Protein AF-A0A0S3UF20-F1 (afdb_monomer)

Secondary structure (DSSP, 8-state):
-EEEEEETTEEEEEEEEETTEEEEEEEE---EEEE--SSS-EEETT--EE-BTTBSSHHHHHHHHHHHHHHHHHHS--TT-----GGGEEEEEEESS-EE--GGGS-HHHHTTEEEEEHHHHHHHHHH---TT----HHHHHHHHHHHTPPP---S--------------------HHHHHHHHHHHHHTTSS--EEEEEEETTS-HHHHHHHHHHHHHHTT-EEEEEESSHHHHTTSSS-EEEHHHHHB-SS-EEETTEEEEPBPPP-S-SSEEEEETTGGG---S--EETTEEETTS-HHHHHHHHHTTTTSS-EEEEEEEE-S----------

Structure (mmCIF, N/CA/C/O backbone):
data_AF-A0A0S3UF20-F1
#
_entry.id   AF-A0A0S3UF20-F1
#
loop_
_atom_site.group_PDB
_atom_site.id
_atom_site.type_symbol
_atom_site.label_atom_id
_atom_site.label_alt_id
_atom_site.label_comp_id
_atom_site.label_asym_id
_atom_site.label_entity_id
_atom_site.label_seq_id
_atom_site.pdbx_PDB_ins_code
_atom_site.Cartn_x
_atom_site.Cartn_y
_atom_site.Cartn_z
_atom_site.occupancy
_atom_site.B_iso_or_equiv
_atom_site.auth_seq_id
_atom_site.auth_comp_id
_atom_site.auth_asym_id
_atom_site.auth_atom_id
_atom_site.pdbx_PDB_model_num
ATOM 1 N N . MET A 1 1 ? 17.730 3.707 -2.309 1.00 73.94 1 MET A N 1
ATOM 2 C CA . MET A 1 1 ? 16.632 2.914 -2.901 1.00 73.94 1 MET A CA 1
ATOM 3 C C . MET A 1 1 ? 15.341 3.376 -2.260 1.00 73.94 1 MET A C 1
ATOM 5 O O . MET A 1 1 ? 15.326 3.608 -1.060 1.00 73.94 1 MET A O 1
ATOM 9 N N . LEU A 1 2 ? 14.312 3.559 -3.070 1.00 78.88 2 LEU A N 1
ATOM 10 C CA . LEU A 1 2 ? 12.950 3.891 -2.691 1.00 78.88 2 LEU A CA 1
ATOM 11 C C . LEU A 1 2 ? 12.136 2.606 -2.734 1.00 78.88 2 LEU A C 1
ATOM 13 O O . LEU A 1 2 ? 12.258 1.855 -3.698 1.00 78.88 2 LEU A O 1
ATOM 17 N N . GLY A 1 3 ? 11.338 2.346 -1.710 1.00 73.69 3 GLY A N 1
ATOM 18 C CA . GLY A 1 3 ? 10.450 1.189 -1.659 1.00 73.69 3 GLY A CA 1
ATOM 19 C C . GLY A 1 3 ? 9.020 1.639 -1.414 1.00 73.69 3 GLY A C 1
ATOM 20 O O . GLY A 1 3 ? 8.817 2.632 -0.720 1.00 73.69 3 GLY A O 1
ATOM 21 N N . ASN A 1 4 ? 8.065 0.900 -1.973 1.00 72.38 4 ASN A N 1
ATOM 22 C CA . ASN A 1 4 ? 6.627 1.000 -1.730 1.00 72.38 4 ASN A CA 1
ATOM 23 C C . ASN A 1 4 ? 6.123 2.445 -1.688 1.00 72.38 4 ASN A C 1
ATOM 25 O O . ASN A 1 4 ? 5.722 2.942 -0.636 1.00 72.38 4 ASN A O 1
ATOM 29 N N . PHE A 1 5 ? 6.158 3.120 -2.835 1.00 74.56 5 PHE A N 1
ATOM 30 C CA . PHE A 1 5 ? 5.750 4.517 -2.932 1.00 74.56 5 PHE A CA 1
ATOM 31 C C . PHE A 1 5 ? 4.687 4.730 -4.003 1.00 74.56 5 PHE A C 1
ATOM 33 O O . PHE A 1 5 ? 4.558 3.957 -4.954 1.00 74.56 5 PHE A O 1
ATOM 40 N N . TYR A 1 6 ? 3.920 5.805 -3.840 1.00 74.19 6 TYR A N 1
ATOM 41 C CA . TYR A 1 6 ? 2.854 6.165 -4.761 1.00 74.19 6 TYR A CA 1
ATOM 42 C C . TYR A 1 6 ? 3.306 7.274 -5.710 1.00 74.19 6 TYR A C 1
ATOM 44 O O . TYR A 1 6 ? 3.841 8.295 -5.284 1.00 74.19 6 TYR A O 1
ATOM 52 N N . CYS A 1 7 ? 3.079 7.095 -7.009 1.00 72.00 7 CYS A N 1
ATOM 53 C CA . CYS A 1 7 ? 3.451 8.070 -8.028 1.00 72.00 7 CYS A CA 1
ATOM 54 C C . CYS A 1 7 ? 2.358 8.182 -9.099 1.00 72.00 7 CYS A C 1
ATOM 56 O O . CYS A 1 7 ? 2.026 7.196 -9.752 1.00 72.00 7 CYS A O 1
ATOM 58 N N . GLN A 1 8 ? 1.789 9.385 -9.275 1.00 73.81 8 GLN A N 1
ATOM 59 C CA . GLN A 1 8 ? 0.740 9.702 -10.269 1.00 73.81 8 GLN A CA 1
ATOM 60 C C . GLN A 1 8 ? -0.372 8.637 -10.368 1.00 73.81 8 GLN A C 1
ATOM 62 O O . GLN A 1 8 ? -0.710 8.172 -11.456 1.00 73.81 8 GLN A O 1
ATOM 67 N N . GLY A 1 9 ? -0.939 8.212 -9.237 1.00 68.81 9 GLY A N 1
ATOM 68 C CA . GLY A 1 9 ? -2.042 7.250 -9.262 1.00 68.81 9 GLY A CA 1
ATOM 69 C C . GLY A 1 9 ? -1.622 5.772 -9.198 1.00 68.81 9 GLY A C 1
ATOM 70 O O . GLY A 1 9 ? -2.480 4.898 -9.317 1.00 68.81 9 GLY A O 1
ATOM 71 N N . ARG A 1 10 ? -0.320 5.468 -9.069 1.00 76.06 10 ARG A N 1
ATOM 72 C CA . ARG A 1 10 ? 0.218 4.098 -9.128 1.00 76.06 10 ARG A CA 1
ATOM 73 C C . ARG A 1 10 ? 1.093 3.755 -7.932 1.00 76.06 10 ARG A C 1
ATOM 75 O O . ARG A 1 10 ? 1.958 4.541 -7.560 1.00 76.06 10 ARG A O 1
ATOM 82 N N . GLU A 1 11 ? 0.897 2.557 -7.390 1.00 78.62 11 GLU A N 1
ATOM 83 C CA . GLU A 1 11 ? 1.807 1.938 -6.422 1.00 78.62 11 GLU A CA 1
ATOM 84 C C . GLU A 1 11 ? 3.017 1.359 -7.173 1.00 78.62 11 GLU A C 1
ATOM 86 O O . GLU A 1 11 ? 2.868 0.633 -8.163 1.00 78.62 11 GLU A O 1
ATOM 91 N N . ILE A 1 12 ? 4.216 1.740 -6.736 1.00 82.06 12 ILE A N 1
ATOM 92 C CA . ILE A 1 12 ? 5.494 1.273 -7.270 1.00 82.06 12 ILE A CA 1
ATOM 93 C C . ILE A 1 12 ? 6.229 0.519 -6.160 1.00 82.06 12 ILE A C 1
ATOM 95 O O . ILE A 1 12 ? 6.533 1.102 -5.117 1.00 82.06 12 ILE A O 1
ATOM 99 N N . ASP A 1 13 ? 6.549 -0.754 -6.412 1.00 77.75 13 ASP A N 1
ATOM 100 C CA . ASP A 1 13 ? 7.210 -1.637 -5.443 1.00 77.75 13 ASP A CA 1
ATOM 101 C C . ASP A 1 13 ? 8.568 -1.087 -5.003 1.00 77.75 13 ASP A C 1
ATOM 103 O O . ASP A 1 13 ? 8.873 -1.022 -3.812 1.00 77.75 13 ASP A O 1
ATOM 107 N N . ALA A 1 14 ? 9.400 -0.672 -5.958 1.00 84.75 14 ALA A N 1
ATOM 108 C CA . ALA A 1 14 ? 10.638 0.021 -5.655 1.00 84.75 14 ALA A CA 1
ATOM 109 C C . ALA A 1 14 ? 11.147 0.870 -6.821 1.00 84.75 14 ALA A C 1
ATOM 111 O O . ALA A 1 14 ? 10.790 0.686 -7.982 1.00 84.75 14 ALA A O 1
ATOM 112 N N . ALA A 1 15 ? 12.026 1.812 -6.499 1.00 87.56 15 ALA A N 1
ATOM 113 C CA . ALA A 1 15 ? 12.840 2.515 -7.470 1.00 87.56 15 ALA A CA 1
ATOM 114 C C . ALA A 1 15 ? 14.240 2.774 -6.914 1.00 87.56 15 ALA A C 1
ATOM 116 O O . ALA A 1 15 ? 14.430 3.104 -5.747 1.00 87.56 15 ALA A O 1
ATOM 117 N N . ILE A 1 16 ? 15.252 2.658 -7.755 1.00 85.75 16 ILE A N 1
ATOM 118 C CA . ILE A 1 16 ? 16.627 3.006 -7.428 1.00 85.75 16 ILE A CA 1
ATOM 119 C C . ILE A 1 16 ? 16.951 4.309 -8.140 1.00 85.75 16 ILE A C 1
ATOM 121 O O . ILE A 1 16 ? 16.890 4.385 -9.363 1.00 85.75 16 ILE A O 1
ATOM 125 N N . ILE A 1 17 ? 17.287 5.330 -7.357 1.00 84.94 17 ILE A N 1
ATOM 126 C CA . ILE A 1 17 ? 17.807 6.597 -7.860 1.00 84.94 17 ILE A CA 1
ATOM 127 C C . ILE A 1 17 ? 19.323 6.542 -7.714 1.00 84.94 17 ILE A C 1
ATOM 129 O O . ILE A 1 17 ? 19.843 6.415 -6.605 1.00 84.94 17 ILE A O 1
ATOM 133 N N . GLN A 1 18 ? 20.012 6.606 -8.843 1.00 80.19 18 GLN A N 1
ATOM 134 C CA . GLN A 1 18 ? 21.450 6.800 -8.943 1.00 80.19 18 GLN A CA 1
ATOM 135 C C . GLN A 1 18 ? 21.709 8.151 -9.609 1.00 80.19 18 GLN A C 1
ATOM 137 O O . GLN A 1 18 ? 20.830 8.723 -10.255 1.00 80.19 18 GLN A O 1
ATOM 142 N N . LYS A 1 19 ? 22.947 8.644 -9.516 1.00 81.00 19 LYS A N 1
ATOM 143 C CA . LYS A 1 19 ? 23.348 9.884 -10.201 1.00 81.00 19 LYS A CA 1
ATOM 144 C C . LYS A 1 19 ? 23.069 9.822 -11.706 1.00 81.00 19 LYS A C 1
ATOM 146 O O . LYS A 1 19 ? 22.667 10.819 -12.293 1.00 81.00 19 LYS A O 1
ATOM 151 N N . ASN A 1 20 ? 23.193 8.635 -12.301 1.00 79.56 20 ASN A N 1
ATOM 152 C CA . ASN A 1 20 ? 23.144 8.460 -13.749 1.00 79.56 20 ASN A CA 1
ATOM 153 C C . ASN A 1 20 ? 21.956 7.608 -14.224 1.00 79.56 20 ASN A C 1
ATOM 155 O O . ASN A 1 20 ? 21.906 7.258 -15.398 1.00 79.56 20 ASN A O 1
ATOM 159 N N . SER A 1 21 ? 21.025 7.212 -13.355 1.00 82.12 21 SER A N 1
ATOM 160 C CA . SER A 1 21 ? 19.848 6.436 -13.769 1.00 82.12 21 SER A CA 1
ATOM 161 C C . SER A 1 21 ? 18.743 6.478 -12.713 1.00 82.12 21 SER A C 1
ATOM 163 O O . SER A 1 21 ? 18.997 6.632 -11.516 1.00 82.12 21 SER A O 1
ATOM 165 N N . ILE A 1 22 ? 17.494 6.321 -13.154 1.00 88.25 22 ILE A N 1
ATOM 166 C CA . ILE A 1 22 ? 16.358 6.046 -12.270 1.00 88.25 22 ILE A CA 1
ATOM 167 C C . ILE A 1 22 ? 15.728 4.728 -12.712 1.00 88.25 22 ILE A C 1
ATOM 169 O O . ILE A 1 22 ? 15.114 4.656 -13.773 1.00 88.25 22 ILE A O 1
ATOM 173 N N . THR A 1 23 ? 15.866 3.681 -11.908 1.00 87.12 23 THR A N 1
ATOM 174 C CA . THR A 1 23 ? 15.413 2.328 -12.255 1.00 87.12 23 THR A CA 1
ATOM 175 C C . THR A 1 23 ? 14.195 1.951 -11.433 1.00 87.12 23 THR A C 1
ATOM 177 O O . THR A 1 23 ? 14.273 1.919 -10.213 1.00 87.12 23 THR A O 1
ATOM 180 N N . ILE A 1 24 ? 13.078 1.650 -12.083 1.00 91.69 24 ILE A N 1
ATOM 181 C CA . ILE A 1 24 ? 11.854 1.168 -11.438 1.00 91.69 24 ILE A CA 1
ATOM 182 C C . ILE A 1 24 ? 11.923 -0.343 -11.328 1.00 91.69 24 ILE A C 1
ATOM 184 O O . ILE A 1 24 ? 12.302 -1.011 -12.286 1.00 91.69 24 ILE A O 1
ATOM 188 N N . ILE A 1 25 ? 11.537 -0.862 -10.172 1.00 89.44 25 ILE A N 1
ATOM 189 C CA . ILE A 1 25 ? 11.625 -2.269 -9.825 1.00 89.44 25 ILE A CA 1
ATOM 190 C C . ILE A 1 25 ? 10.229 -2.809 -9.530 1.00 89.44 25 ILE A C 1
ATOM 192 O O . ILE A 1 25 ? 9.432 -2.149 -8.866 1.00 89.44 25 ILE A O 1
ATOM 196 N N . ASP A 1 26 ? 9.971 -4.014 -10.022 1.00 91.81 26 ASP A N 1
ATOM 197 C CA . ASP A 1 26 ? 8.787 -4.822 -9.737 1.00 91.81 26 ASP A CA 1
ATOM 198 C C . ASP A 1 26 ? 9.262 -6.202 -9.265 1.00 91.81 26 ASP A C 1
ATOM 200 O O . ASP A 1 26 ? 10.074 -6.848 -9.941 1.00 91.81 26 ASP A O 1
ATOM 204 N N . PHE A 1 27 ? 8.814 -6.631 -8.083 1.00 86.75 27 PHE A N 1
ATOM 205 C CA . PHE A 1 27 ? 9.269 -7.884 -7.474 1.00 86.75 27 PHE A CA 1
ATOM 206 C C . PHE A 1 27 ? 8.289 -9.019 -7.766 1.00 86.75 27 PHE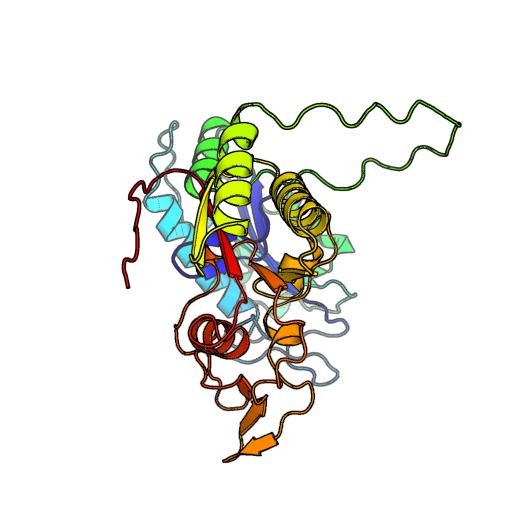 A C 1
ATOM 208 O O . PHE A 1 27 ? 7.072 -8.886 -7.628 1.00 86.75 27 PHE A O 1
ATOM 215 N N . LYS A 1 28 ? 8.822 -10.184 -8.139 1.00 88.12 28 LYS A N 1
ATOM 216 C CA . LYS A 1 28 ? 8.046 -11.387 -8.451 1.00 88.12 28 LYS A CA 1
ATOM 217 C C . LYS A 1 28 ? 8.588 -12.587 -7.694 1.00 88.12 28 LYS A C 1
ATOM 219 O O . LYS A 1 28 ? 9.790 -12.794 -7.608 1.00 88.12 28 LYS A O 1
ATOM 224 N N . ASN A 1 29 ? 7.696 -13.418 -7.167 1.00 88.25 29 ASN A N 1
ATOM 225 C CA . ASN A 1 29 ? 8.072 -14.635 -6.451 1.00 88.25 29 ASN A CA 1
ATOM 226 C C . ASN A 1 29 ? 7.752 -15.886 -7.283 1.00 88.25 29 ASN A C 1
ATOM 228 O O . ASN A 1 29 ? 6.912 -16.694 -6.899 1.00 88.25 29 ASN A O 1
ATOM 232 N N . TYR A 1 30 ? 8.400 -16.004 -8.442 1.00 86.94 30 TYR A N 1
ATOM 233 C CA . TYR A 1 30 ? 8.306 -17.165 -9.332 1.00 86.94 30 TYR A CA 1
ATOM 234 C C . TYR A 1 30 ? 9.709 -17.634 -9.712 1.00 86.94 30 TYR A C 1
ATOM 236 O O . TYR A 1 30 ? 10.639 -16.828 -9.713 1.00 86.94 30 TYR A O 1
ATOM 244 N N . GLY A 1 31 ? 9.836 -18.917 -10.037 1.00 86.81 31 GLY A N 1
ATOM 245 C CA . GLY A 1 31 ? 11.061 -19.544 -10.528 1.00 86.81 31 GLY A CA 1
ATOM 246 C C . GLY A 1 31 ? 10.794 -20.400 -11.764 1.00 86.81 31 GLY A C 1
ATOM 247 O O . GLY A 1 31 ? 9.643 -20.554 -12.182 1.00 86.81 31 GLY A O 1
ATOM 248 N N . GLY A 1 32 ? 11.855 -20.968 -12.332 1.00 88.38 32 GLY A N 1
ATOM 249 C CA . GLY A 1 32 ? 11.781 -21.812 -13.529 1.00 88.38 32 GLY A CA 1
ATOM 250 C C . GLY A 1 32 ? 11.906 -21.025 -14.833 1.00 88.38 32 GLY A C 1
ATOM 251 O O . GLY A 1 32 ? 12.422 -19.904 -14.854 1.00 88.38 32 GLY A O 1
ATOM 252 N N . GLN A 1 33 ? 11.484 -21.621 -15.951 1.00 90.19 33 GLN A N 1
ATOM 253 C CA . GLN A 1 33 ? 11.603 -20.965 -17.253 1.00 90.19 33 GLN A CA 1
ATOM 254 C C . GLN A 1 33 ? 10.497 -19.927 -17.453 1.00 90.19 33 GLN A C 1
ATOM 256 O O . GLN A 1 33 ? 9.312 -20.252 -17.386 1.00 90.19 33 GLN A O 1
ATOM 261 N N . ILE A 1 34 ? 10.883 -18.686 -17.749 1.00 90.50 34 ILE A N 1
ATOM 262 C CA . ILE A 1 34 ? 9.946 -17.568 -17.903 1.00 90.50 34 ILE A CA 1
ATOM 263 C C . ILE A 1 34 ? 9.749 -17.231 -19.383 1.00 90.50 34 ILE A C 1
ATOM 265 O O . ILE A 1 34 ? 10.714 -16.991 -20.115 1.00 90.50 34 ILE A O 1
ATOM 269 N N . ARG A 1 35 ? 8.483 -17.175 -19.814 1.00 87.62 35 ARG A N 1
ATOM 270 C CA . ARG A 1 35 ? 8.089 -16.790 -21.176 1.00 87.62 35 ARG A CA 1
ATOM 271 C C . ARG A 1 35 ? 7.613 -15.344 -21.224 1.00 87.62 35 ARG A C 1
ATOM 273 O O . ARG A 1 35 ? 6.600 -15.000 -20.610 1.00 87.62 35 ARG A O 1
ATOM 280 N N . PHE A 1 36 ? 8.334 -14.517 -21.976 1.00 88.62 36 PHE A N 1
ATOM 281 C CA . PHE A 1 36 ? 8.014 -13.104 -22.166 1.00 88.62 36 PHE A CA 1
ATOM 282 C C . PHE A 1 36 ? 6.954 -12.908 -23.256 1.00 88.62 36 PHE A C 1
ATOM 284 O O . PHE A 1 36 ? 7.067 -13.439 -24.358 1.00 88.62 36 PHE A O 1
ATOM 291 N N . PHE A 1 37 ? 5.970 -12.055 -22.971 1.00 84.81 37 PHE A N 1
ATOM 292 C CA . PHE A 1 37 ? 5.021 -11.533 -23.954 1.00 84.81 37 PHE A CA 1
ATOM 293 C C . PHE A 1 37 ? 4.809 -10.034 -23.729 1.00 84.81 37 PHE A C 1
ATOM 295 O O . PHE A 1 37 ? 4.528 -9.612 -22.611 1.00 84.81 37 PHE A O 1
ATOM 302 N N . GLU A 1 38 ? 4.902 -9.209 -24.777 1.00 81.50 38 GLU A N 1
ATOM 303 C CA . GLU A 1 38 ? 4.749 -7.752 -24.620 1.00 81.50 38 GLU A CA 1
ATOM 304 C C . GLU A 1 38 ? 3.314 -7.374 -24.210 1.00 81.50 38 GLU A C 1
ATOM 306 O O . GLU A 1 38 ? 3.102 -6.694 -23.207 1.00 81.50 38 GLU A O 1
ATOM 311 N N . ASN A 1 39 ? 2.323 -7.867 -24.960 1.00 82.31 39 ASN A N 1
ATOM 312 C CA . ASN A 1 39 ? 0.903 -7.517 -24.804 1.00 82.31 39 ASN A CA 1
ATOM 313 C C . ASN A 1 39 ? 0.036 -8.692 -24.314 1.00 82.31 39 ASN A C 1
ATOM 315 O O . ASN A 1 39 ? -1.187 -8.640 -24.410 1.00 82.31 39 ASN A O 1
ATOM 319 N N . GLY A 1 40 ? 0.665 -9.761 -23.822 1.00 82.75 40 GLY A N 1
ATOM 320 C CA . GLY A 1 40 ? -0.006 -10.973 -23.353 1.00 82.75 40 GLY A CA 1
ATOM 321 C C . GLY A 1 40 ? 0.465 -11.400 -21.962 1.00 82.75 40 GLY A C 1
ATOM 322 O O . GLY A 1 40 ? 1.468 -10.877 -21.472 1.00 82.75 40 GLY A O 1
ATOM 323 N N . PRO A 1 41 ? -0.246 -12.330 -21.311 1.00 84.69 41 PRO A N 1
ATOM 324 C CA . PRO A 1 41 ? 0.161 -12.870 -20.019 1.00 84.69 41 PRO A CA 1
ATOM 325 C C . PRO A 1 41 ? 1.526 -13.556 -20.114 1.00 84.69 41 PRO A C 1
ATOM 327 O O . PRO A 1 41 ? 1.847 -14.200 -21.112 1.00 84.69 41 PRO A O 1
ATOM 330 N N . TRP A 1 42 ? 2.334 -13.401 -19.070 1.00 90.50 42 TRP A N 1
ATOM 331 C CA . TRP A 1 42 ? 3.577 -14.153 -18.917 1.00 90.50 42 TRP A CA 1
ATOM 332 C C . TRP A 1 42 ? 3.292 -15.471 -18.218 1.00 90.50 42 TRP A C 1
ATOM 334 O O . TRP A 1 42 ? 2.401 -15.542 -17.372 1.00 90.50 42 TRP A O 1
ATOM 344 N N . TYR A 1 43 ? 4.084 -16.492 -18.526 1.00 87.38 43 TYR A N 1
ATOM 345 C CA . TYR A 1 43 ? 3.923 -17.811 -17.926 1.00 87.38 43 TYR A CA 1
ATOM 346 C C . TYR A 1 43 ? 5.255 -18.395 -17.485 1.00 87.38 43 TYR A C 1
ATOM 348 O O . TYR A 1 43 ? 6.283 -18.177 -18.135 1.00 87.38 43 TYR A O 1
ATOM 356 N N . THR A 1 44 ? 5.205 -19.186 -16.417 1.00 87.38 44 THR A N 1
ATOM 357 C CA . THR A 1 44 ? 6.230 -20.192 -16.141 1.00 87.38 44 THR A CA 1
ATOM 358 C C . THR A 1 44 ? 6.033 -21.409 -17.050 1.00 87.38 44 THR A C 1
ATOM 360 O O . THR A 1 44 ? 4.944 -21.651 -17.580 1.00 87.38 44 THR A O 1
ATOM 363 N N . ASP A 1 45 ? 7.072 -22.219 -17.213 1.00 81.94 45 ASP A N 1
ATOM 364 C CA . ASP A 1 45 ? 6.993 -23.568 -17.791 1.00 81.94 45 ASP A CA 1
ATOM 365 C C . ASP A 1 45 ? 5.954 -24.475 -17.114 1.00 81.94 45 ASP A C 1
ATOM 367 O O . ASP A 1 45 ? 5.338 -25.307 -17.778 1.00 81.94 45 ASP A O 1
ATOM 371 N N . GLN A 1 46 ? 5.708 -24.275 -15.820 1.00 77.69 46 GLN A N 1
ATOM 372 C CA . GLN A 1 46 ? 4.678 -24.973 -15.044 1.00 77.69 46 GLN A CA 1
ATOM 373 C C . GLN A 1 46 ? 3.246 -24.474 -15.320 1.00 77.69 46 GLN A C 1
ATOM 375 O O . GLN A 1 46 ? 2.293 -24.982 -14.732 1.00 77.69 46 GLN A O 1
ATOM 380 N N . GLY A 1 47 ? 3.074 -23.483 -16.200 1.00 79.50 47 GLY A N 1
ATOM 381 C CA . GLY A 1 47 ? 1.772 -22.923 -16.566 1.00 79.50 47 GLY A CA 1
ATOM 382 C C . GLY A 1 47 ? 1.221 -21.894 -15.575 1.00 79.50 47 GLY A C 1
ATOM 383 O O . GLY A 1 47 ? 0.072 -21.477 -15.717 1.00 79.50 47 GLY A O 1
ATOM 384 N N . ALA A 1 48 ? 2.013 -21.459 -14.588 1.00 84.62 48 ALA A N 1
ATOM 385 C CA . ALA A 1 48 ? 1.607 -20.399 -13.672 1.00 84.62 48 ALA A CA 1
ATOM 386 C C . ALA A 1 48 ? 1.681 -19.036 -14.373 1.00 84.62 48 ALA A C 1
ATOM 388 O O . ALA A 1 48 ? 2.701 -18.691 -14.970 1.00 84.62 48 ALA A O 1
ATOM 389 N N . GLU A 1 49 ? 0.602 -18.258 -14.297 1.00 89.12 49 GLU A N 1
ATOM 390 C CA . GLU A 1 49 ? 0.541 -16.910 -14.866 1.00 89.12 49 GLU A CA 1
ATOM 391 C C . GLU A 1 49 ? 1.280 -15.905 -13.973 1.00 89.12 49 GLU A C 1
ATOM 393 O O . GLU A 1 49 ? 0.996 -15.780 -12.780 1.00 89.12 49 GLU A O 1
ATOM 398 N N . ILE A 1 50 ? 2.199 -15.142 -14.563 1.00 88.81 50 ILE A N 1
ATOM 399 C CA . ILE A 1 50 ? 2.967 -14.104 -13.874 1.00 88.81 50 ILE A CA 1
ATOM 400 C C . ILE A 1 50 ? 2.317 -12.754 -14.165 1.00 88.81 50 ILE A C 1
ATOM 402 O O . ILE A 1 50 ? 2.451 -12.201 -15.258 1.00 88.81 50 ILE A O 1
ATOM 406 N N . ARG A 1 51 ? 1.622 -12.207 -13.166 1.00 87.62 51 ARG A N 1
ATOM 407 C CA . ARG A 1 51 ? 0.881 -10.944 -13.289 1.00 87.62 51 ARG A CA 1
ATOM 408 C C . ARG A 1 51 ? 1.693 -9.731 -12.838 1.00 87.62 51 ARG A C 1
ATOM 410 O O . ARG A 1 51 ? 2.521 -9.804 -11.926 1.00 87.62 51 ARG A O 1
ATOM 417 N N . GLY A 1 52 ? 1.391 -8.589 -13.448 1.00 80.88 52 GLY A N 1
ATOM 418 C CA . GLY A 1 52 ? 1.930 -7.279 -13.091 1.00 80.88 52 GLY A CA 1
ATOM 419 C C . GLY A 1 52 ? 1.017 -6.525 -12.122 1.00 80.88 52 GLY A C 1
ATOM 420 O O . GLY A 1 52 ? 0.539 -5.439 -12.444 1.00 80.88 52 GLY A O 1
ATOM 421 N N . GLY A 1 53 ? 0.707 -7.105 -10.960 1.00 79.81 53 GLY A N 1
ATOM 422 C CA . GLY A 1 53 ? -0.253 -6.503 -10.031 1.00 79.81 53 GLY A CA 1
ATOM 423 C C . GLY A 1 53 ? -1.649 -6.435 -10.660 1.00 79.81 53 GLY A C 1
ATOM 424 O O . GLY A 1 53 ? -2.260 -7.473 -10.916 1.00 79.81 53 GLY A O 1
ATOM 425 N N . SER A 1 54 ? -2.144 -5.222 -10.930 1.00 79.25 54 SER A N 1
ATOM 426 C CA . SER A 1 54 ? -3.401 -5.001 -11.666 1.00 79.25 54 SER A CA 1
ATOM 427 C C . SER A 1 54 ? -3.256 -5.114 -13.190 1.00 79.25 54 SER A C 1
ATOM 429 O O . SER A 1 54 ? -4.258 -5.205 -13.899 1.00 79.25 54 SER A O 1
ATOM 431 N N . ASP A 1 55 ? -2.026 -5.136 -13.703 1.00 87.00 55 ASP A N 1
ATOM 432 C CA . ASP A 1 55 ? -1.712 -5.255 -15.122 1.00 87.00 55 ASP A CA 1
ATOM 433 C C . ASP A 1 55 ? -1.502 -6.726 -15.545 1.00 87.00 55 ASP A C 1
ATOM 435 O O . ASP A 1 55 ? -1.166 -7.602 -14.743 1.00 87.00 55 ASP A O 1
ATOM 439 N N . ILE A 1 56 ? -1.709 -7.010 -16.838 1.00 84.19 56 ILE A N 1
ATOM 440 C CA . ILE A 1 56 ? -1.697 -8.382 -17.385 1.00 84.19 56 ILE A CA 1
ATOM 441 C C . ILE A 1 56 ? -0.342 -9.084 -17.227 1.00 84.19 56 ILE A C 1
ATOM 443 O O . ILE A 1 56 ? -0.286 -10.302 -17.121 1.00 84.19 56 ILE A O 1
ATOM 447 N N . ASN A 1 57 ? 0.751 -8.321 -17.215 1.00 90.31 57 ASN A N 1
ATOM 448 C CA . ASN A 1 57 ? 2.102 -8.840 -17.087 1.00 90.31 57 ASN A CA 1
ATOM 449 C C . ASN A 1 57 ? 3.038 -7.790 -16.444 1.00 90.31 57 ASN A C 1
ATOM 451 O O . ASN A 1 57 ? 2.699 -6.597 -16.424 1.00 90.31 57 ASN A O 1
ATOM 455 N N . PRO A 1 58 ? 4.216 -8.210 -15.945 1.00 92.25 58 PRO A N 1
ATOM 456 C CA . PRO A 1 58 ? 5.192 -7.323 -15.306 1.00 92.25 58 PRO A CA 1
ATOM 457 C C . PRO A 1 58 ? 5.691 -6.195 -16.222 1.00 92.25 58 PRO A C 1
ATOM 459 O O . PRO A 1 58 ? 5.888 -5.063 -15.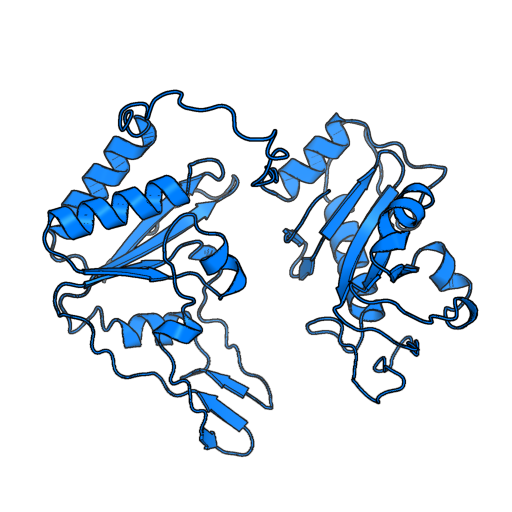783 1.00 92.25 58 PRO A O 1
ATOM 462 N N . PHE A 1 59 ? 5.847 -6.460 -17.523 1.00 92.25 59 PHE A N 1
ATOM 463 C CA . PHE A 1 59 ? 6.303 -5.450 -18.481 1.00 92.25 59 PHE A CA 1
ATOM 464 C C . PHE A 1 59 ? 5.323 -4.279 -18.621 1.00 92.25 59 PHE A C 1
ATOM 466 O O . PHE A 1 59 ? 5.742 -3.120 -18.603 1.00 92.25 59 PHE A O 1
ATOM 473 N N . ILE A 1 60 ? 4.020 -4.548 -18.730 1.00 89.31 60 ILE A N 1
ATOM 474 C CA . ILE A 1 60 ? 2.992 -3.508 -18.835 1.00 89.31 60 ILE A CA 1
ATOM 475 C C . ILE A 1 60 ? 2.941 -2.686 -17.546 1.00 89.31 60 ILE A C 1
ATOM 477 O O . ILE A 1 60 ? 2.850 -1.456 -17.629 1.00 89.31 60 ILE A O 1
ATOM 481 N N . GLN A 1 61 ? 3.064 -3.333 -16.382 1.00 90.31 61 GLN A N 1
ATOM 482 C CA . GLN A 1 61 ? 3.137 -2.646 -15.090 1.00 90.31 61 GLN A CA 1
ATOM 483 C C . GLN A 1 61 ? 4.335 -1.689 -15.051 1.00 90.31 61 GLN A C 1
ATOM 485 O O . GLN A 1 61 ? 4.160 -0.483 -14.864 1.00 90.31 61 GLN A O 1
ATOM 490 N N . ILE A 1 62 ? 5.540 -2.191 -15.336 1.00 93.94 62 ILE A N 1
ATOM 491 C CA . ILE A 1 62 ? 6.773 -1.396 -15.376 1.00 93.94 62 ILE A CA 1
ATOM 492 C C . ILE A 1 62 ? 6.681 -0.256 -16.396 1.00 93.94 62 ILE A C 1
ATOM 494 O O . ILE A 1 62 ? 7.033 0.879 -16.081 1.00 93.94 62 ILE A O 1
ATOM 498 N N . ARG A 1 63 ? 6.155 -0.500 -17.601 1.00 90.81 63 ARG A N 1
ATOM 499 C CA . ARG A 1 63 ? 5.986 0.531 -18.640 1.00 90.81 63 ARG A CA 1
ATOM 500 C C . ARG A 1 63 ? 5.073 1.665 -18.174 1.00 90.81 63 ARG A C 1
ATOM 502 O O . ARG A 1 63 ? 5.361 2.837 -18.425 1.00 90.81 63 ARG A O 1
ATOM 509 N N . LYS A 1 64 ? 3.969 1.332 -17.503 1.00 90.19 64 LYS A N 1
ATOM 510 C CA . LYS A 1 64 ? 3.021 2.319 -16.976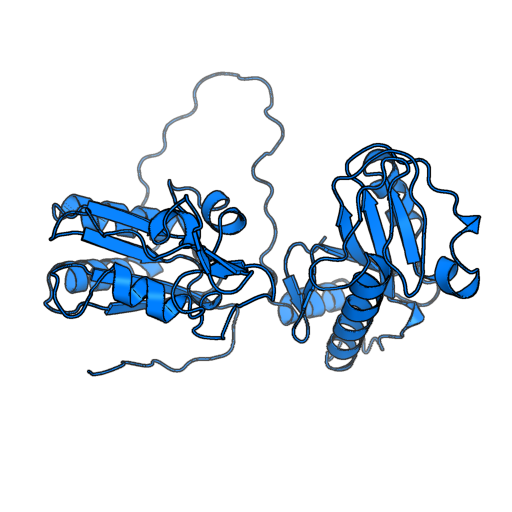 1.00 90.19 64 LYS A CA 1
ATOM 511 C 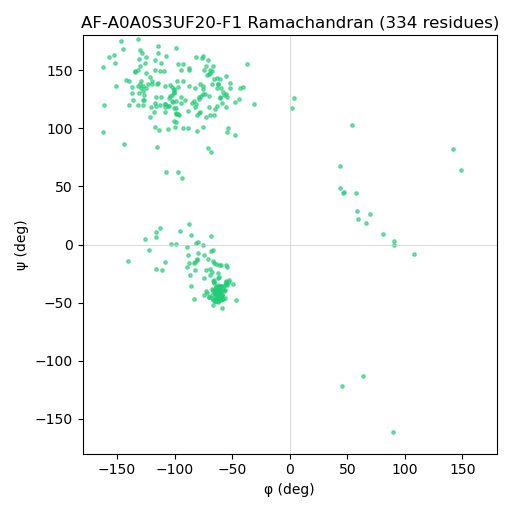C . LYS A 1 64 ? 3.591 3.066 -15.767 1.00 90.19 64 LYS A C 1
ATOM 513 O O . LYS A 1 64 ? 3.456 4.287 -15.717 1.00 90.19 64 LYS A O 1
ATOM 518 N N . ASN A 1 65 ? 4.274 2.369 -14.860 1.00 89.50 65 ASN A N 1
ATOM 519 C CA . ASN A 1 65 ? 4.964 2.965 -13.713 1.00 89.50 65 ASN A CA 1
ATOM 520 C C . ASN A 1 65 ? 6.080 3.917 -14.170 1.00 89.50 65 ASN A C 1
ATOM 522 O O . ASN A 1 65 ? 6.203 5.025 -13.657 1.00 89.50 65 ASN A O 1
ATOM 526 N N . ARG A 1 66 ? 6.826 3.541 -15.214 1.00 89.88 66 ARG A N 1
ATOM 527 C CA . ARG A 1 66 ? 7.835 4.390 -15.865 1.00 89.88 66 ARG A CA 1
ATOM 528 C C . ARG A 1 66 ? 7.254 5.672 -16.428 1.00 89.88 66 ARG A C 1
ATOM 530 O O . ARG A 1 66 ? 7.822 6.739 -16.215 1.00 89.88 66 ARG A O 1
ATOM 537 N N . ARG A 1 67 ? 6.105 5.587 -17.099 1.00 88.06 67 ARG A N 1
ATOM 538 C CA . ARG A 1 67 ? 5.393 6.773 -17.587 1.00 88.06 67 ARG A CA 1
ATOM 539 C C . ARG A 1 67 ? 4.949 7.687 -16.446 1.00 88.06 67 ARG A C 1
ATOM 541 O O . ARG A 1 67 ? 5.243 8.875 -16.498 1.00 88.06 67 ARG A O 1
ATOM 548 N N . ALA A 1 68 ? 4.325 7.126 -15.413 1.00 85.94 68 ALA A N 1
ATOM 549 C CA . ALA A 1 68 ? 3.902 7.872 -14.228 1.00 85.94 68 ALA A CA 1
ATOM 550 C C . ALA A 1 68 ? 5.076 8.606 -13.559 1.00 85.94 68 ALA A C 1
ATOM 552 O O . ALA A 1 68 ? 4.987 9.801 -13.279 1.00 85.94 68 ALA A O 1
ATOM 553 N N . LEU A 1 69 ? 6.206 7.917 -13.375 1.00 87.38 69 LEU A N 1
ATOM 554 C CA . LEU A 1 69 ? 7.401 8.520 -12.796 1.00 87.38 69 LEU A CA 1
ATOM 555 C C . LEU A 1 69 ? 7.974 9.619 -13.691 1.00 87.38 69 LEU A C 1
ATOM 557 O O . LEU A 1 69 ? 8.341 10.677 -13.196 1.00 87.38 69 LEU A O 1
ATOM 561 N N . HIS A 1 70 ? 8.023 9.413 -15.005 1.00 87.69 70 HIS A N 1
ATOM 562 C CA . HIS A 1 70 ? 8.502 10.439 -15.925 1.00 87.69 70 HIS A CA 1
ATOM 563 C C . HIS A 1 70 ? 7.634 11.705 -15.891 1.00 87.69 70 HIS A C 1
ATOM 565 O O . HIS A 1 70 ? 8.171 12.804 -15.776 1.00 87.69 70 HIS A O 1
ATOM 571 N N . GLU A 1 71 ? 6.307 11.563 -15.919 1.00 86.81 71 GLU A N 1
ATOM 572 C CA . GLU A 1 71 ? 5.365 12.686 -15.807 1.00 86.81 71 GLU A CA 1
ATOM 573 C C . GLU A 1 71 ? 5.502 13.422 -14.469 1.00 86.81 71 GLU A C 1
ATOM 575 O O . GLU A 1 71 ? 5.385 14.645 -14.408 1.00 86.81 71 GLU A O 1
ATOM 580 N N . PHE A 1 72 ? 5.772 12.689 -13.388 1.00 86.38 72 PHE A N 1
ATOM 581 C CA . PHE A 1 72 ? 6.079 13.278 -12.091 1.00 86.38 72 PHE A CA 1
ATOM 582 C C . PHE A 1 72 ? 7.392 14.069 -12.117 1.00 86.38 72 PHE A C 1
ATOM 584 O O . PHE A 1 72 ? 7.416 15.226 -11.701 1.00 86.38 72 PHE A O 1
ATOM 591 N N . LEU A 1 73 ? 8.465 13.480 -12.650 1.00 87.44 73 LEU A N 1
ATOM 592 C CA . LEU A 1 73 ? 9.768 14.136 -12.745 1.00 87.44 73 LEU A CA 1
ATOM 593 C C . LEU A 1 73 ? 9.685 15.404 -13.605 1.00 87.44 73 LEU A C 1
ATOM 595 O O . LEU A 1 73 ? 10.275 16.414 -13.247 1.00 87.44 73 LEU A O 1
ATOM 599 N N . GLN A 1 74 ? 8.915 15.403 -14.694 1.00 87.00 74 GLN A N 1
ATOM 600 C CA . GLN A 1 74 ? 8.720 16.597 -15.528 1.00 87.00 74 GLN A CA 1
ATOM 601 C C . GLN A 1 74 ? 8.069 17.772 -14.781 1.00 87.00 74 GLN A C 1
ATOM 603 O O . GLN A 1 74 ? 8.297 18.927 -15.137 1.00 87.00 74 GLN A O 1
ATOM 608 N N . LYS A 1 75 ? 7.258 17.495 -13.753 1.00 86.25 75 LYS A N 1
ATOM 609 C CA . LYS A 1 75 ? 6.610 18.524 -12.923 1.00 86.25 75 LYS A CA 1
ATOM 610 C C . LYS A 1 75 ? 7.538 19.061 -11.829 1.00 86.25 75 LYS A C 1
ATOM 612 O O . LYS A 1 75 ? 7.242 20.104 -11.244 1.00 86.25 75 LYS A O 1
ATOM 617 N N . LEU A 1 76 ? 8.644 18.371 -11.544 1.00 85.00 76 LEU A N 1
ATOM 618 C CA . LEU A 1 76 ? 9.599 18.770 -10.519 1.00 85.00 76 LEU A CA 1
ATOM 619 C C . LEU A 1 76 ? 10.510 19.898 -10.995 1.00 85.00 76 LEU A C 1
ATOM 621 O O . LEU A 1 76 ? 11.036 19.893 -12.106 1.00 85.00 76 LEU A O 1
ATOM 625 N N . ARG A 1 77 ? 10.744 20.861 -10.101 1.00 84.75 77 ARG A N 1
ATOM 626 C CA . ARG A 1 77 ? 11.759 21.896 -10.295 1.00 84.75 77 ARG A CA 1
ATOM 627 C C . ARG A 1 77 ? 13.066 21.438 -9.664 1.00 84.75 77 ARG A C 1
ATOM 629 O O . ARG A 1 77 ? 13.236 21.540 -8.453 1.00 84.75 77 ARG A O 1
ATOM 636 N N . PHE A 1 78 ? 13.973 20.945 -10.499 1.00 85.69 78 PHE A N 1
ATOM 637 C CA . PHE A 1 78 ? 15.295 20.500 -10.071 1.00 85.69 78 PHE A CA 1
ATOM 638 C C . PHE A 1 78 ? 16.212 21.684 -9.734 1.00 85.69 78 PHE A C 1
ATOM 640 O O . PHE A 1 78 ? 16.352 22.583 -10.571 1.00 85.69 78 PHE A O 1
ATOM 647 N N . PRO A 1 79 ? 16.866 21.691 -8.557 1.00 83.38 79 PRO A N 1
ATOM 648 C CA . PRO A 1 79 ? 17.858 22.703 -8.193 1.00 83.38 79 PRO A CA 1
ATOM 649 C C . PRO A 1 79 ? 19.012 22.842 -9.191 1.00 83.38 79 PRO A C 1
ATOM 651 O O . PRO A 1 79 ? 19.510 23.948 -9.383 1.00 83.38 79 PRO A O 1
ATOM 654 N N . SER A 1 80 ? 19.435 21.753 -9.839 1.00 82.56 80 SER A N 1
ATOM 655 C CA . SER A 1 80 ? 20.477 21.796 -10.877 1.00 82.56 80 SER A CA 1
ATOM 656 C C . SER A 1 80 ? 19.966 22.217 -12.257 1.00 82.56 80 SER A C 1
ATOM 658 O O . SER A 1 80 ? 20.739 22.235 -13.213 1.00 82.56 80 SER A O 1
ATOM 660 N N . HIS A 1 81 ? 18.669 22.524 -12.386 1.00 81.31 81 HIS A N 1
ATOM 661 C CA . HIS A 1 81 ? 17.975 22.687 -13.666 1.00 81.31 81 HIS A CA 1
ATOM 662 C C . HIS A 1 81 ? 18.013 21.437 -14.559 1.00 81.31 81 HIS A C 1
ATOM 664 O O . HIS A 1 81 ? 17.812 21.533 -15.772 1.00 81.31 81 HIS A O 1
ATOM 670 N N . TYR A 1 82 ? 18.238 20.261 -13.964 1.00 80.44 82 TYR A N 1
ATOM 671 C CA . TYR A 1 82 ? 18.125 18.981 -14.647 1.00 80.44 82 TYR A CA 1
ATOM 672 C C . TYR A 1 82 ? 16.770 18.839 -15.355 1.00 80.44 82 TYR A C 1
ATOM 674 O O . TYR A 1 82 ? 15.715 19.134 -14.790 1.00 80.44 82 TYR A O 1
ATOM 682 N N . GLN A 1 83 ? 16.815 18.357 -16.598 1.00 80.81 83 GLN A N 1
ATOM 683 C CA . GLN A 1 83 ? 15.635 18.051 -17.398 1.00 80.81 83 GLN A CA 1
ATOM 684 C C . GLN A 1 83 ? 15.493 16.529 -17.530 1.00 80.81 83 GLN A C 1
ATOM 686 O O . GLN A 1 83 ? 16.342 15.878 -18.145 1.00 80.81 83 GLN A O 1
ATOM 691 N N . PRO A 1 84 ? 14.437 15.930 -16.954 1.00 79.88 84 PRO A N 1
ATOM 692 C CA . PRO A 1 84 ? 14.194 14.501 -17.075 1.00 79.88 84 PRO A CA 1
ATOM 693 C C . PRO A 1 84 ? 13.898 14.105 -18.520 1.00 79.88 84 PRO A C 1
ATOM 695 O O . PRO A 1 84 ? 12.869 14.485 -19.079 1.00 79.88 84 PRO A O 1
ATOM 698 N N . HIS A 1 85 ? 14.758 13.275 -19.105 1.00 80.00 85 HIS A N 1
ATOM 699 C CA . HIS A 1 85 ? 14.496 12.638 -20.391 1.00 80.00 85 HIS A CA 1
ATOM 700 C C . HIS A 1 85 ? 13.953 11.219 -20.206 1.00 80.00 85 HIS A C 1
ATOM 702 O O . HIS A 1 85 ? 14.177 10.555 -19.193 1.00 80.00 85 HIS A O 1
ATOM 708 N N . TRP A 1 86 ? 13.215 10.733 -21.203 1.00 77.25 86 TRP A N 1
ATOM 709 C CA . TRP A 1 86 ? 12.606 9.402 -21.161 1.00 77.25 86 TRP A CA 1
ATOM 710 C C . TRP A 1 86 ? 13.653 8.283 -21.016 1.00 77.25 86 TRP A C 1
ATOM 712 O O . TRP A 1 86 ? 13.481 7.353 -20.226 1.00 77.25 86 TRP A O 1
ATOM 722 N N . ASN A 1 87 ? 14.779 8.411 -21.717 1.00 78.44 87 ASN A N 1
ATOM 723 C CA . ASN A 1 87 ? 15.915 7.479 -21.714 1.00 78.44 87 ASN A CA 1
ATOM 724 C C . ASN A 1 87 ? 16.705 7.434 -20.392 1.00 78.44 87 ASN A C 1
ATOM 726 O O . ASN A 1 87 ? 17.604 6.614 -20.261 1.00 78.44 87 ASN A O 1
ATOM 730 N N . HIS A 1 88 ? 16.389 8.290 -19.422 1.00 82.19 88 HIS A N 1
ATOM 731 C CA . HIS A 1 88 ? 17.031 8.298 -18.104 1.00 82.19 88 HIS A CA 1
ATOM 732 C C . HIS A 1 88 ? 16.340 7.367 -17.098 1.00 82.19 88 HIS A C 1
ATOM 734 O O . HIS A 1 88 ? 16.838 7.147 -15.992 1.00 82.19 88 HIS A O 1
ATOM 740 N N . THR A 1 89 ? 15.176 6.834 -17.477 1.00 85.44 89 THR A N 1
ATOM 741 C CA . THR A 1 89 ? 14.385 5.924 -16.649 1.00 85.44 89 THR A CA 1
ATOM 742 C C . THR A 1 89 ? 14.443 4.506 -17.200 1.00 85.44 89 THR A C 1
ATOM 744 O O . THR A 1 89 ? 14.288 4.305 -18.406 1.00 85.44 89 THR A O 1
ATOM 747 N N . PHE A 1 90 ? 14.618 3.533 -16.315 1.00 86.25 90 PHE A N 1
ATOM 748 C CA . PHE A 1 90 ? 14.763 2.115 -16.631 1.00 86.25 90 PHE A CA 1
ATOM 749 C C . PHE A 1 90 ? 13.723 1.294 -15.871 1.00 86.25 90 PHE A C 1
ATOM 751 O O . PHE A 1 90 ? 13.130 1.759 -14.897 1.00 86.25 90 PHE A O 1
ATOM 758 N N . GLY A 1 91 ? 13.485 0.078 -16.337 1.00 91.44 91 GLY A N 1
ATOM 759 C CA . GLY A 1 91 ? 12.584 -0.890 -15.740 1.00 91.44 91 GLY A CA 1
ATOM 760 C C . GLY A 1 91 ? 13.314 -2.195 -15.464 1.00 91.44 91 GLY A C 1
ATOM 761 O O . GLY A 1 91 ? 14.041 -2.688 -16.324 1.00 91.44 91 GLY A O 1
ATOM 762 N N . LEU A 1 92 ? 13.107 -2.753 -14.281 1.00 91.94 92 LEU A N 1
ATOM 763 C CA . LEU A 1 92 ? 13.734 -3.982 -13.828 1.00 91.94 92 LEU A CA 1
ATOM 764 C C . LEU A 1 92 ? 12.688 -4.867 -13.150 1.00 91.94 92 LEU A C 1
ATOM 766 O O . LEU A 1 92 ? 12.033 -4.450 -12.200 1.00 91.94 92 LEU A O 1
ATOM 770 N N . VAL A 1 93 ? 12.537 -6.098 -13.623 1.00 93.50 93 VAL A N 1
ATOM 771 C CA . VAL A 1 93 ? 11.733 -7.116 -12.937 1.00 93.50 93 VAL A CA 1
ATOM 772 C C . VAL A 1 93 ? 12.683 -8.043 -12.198 1.00 93.50 93 VAL A C 1
ATOM 774 O O . VAL A 1 93 ? 13.565 -8.632 -12.825 1.00 93.50 93 VAL A O 1
ATOM 777 N N . ILE A 1 94 ? 12.508 -8.160 -10.881 1.00 91.19 94 ILE A N 1
ATOM 778 C CA . ILE A 1 94 ? 13.344 -9.007 -10.026 1.00 91.19 94 ILE A CA 1
ATOM 779 C C . ILE A 1 94 ? 12.543 -10.226 -9.582 1.00 91.19 94 ILE A C 1
ATOM 781 O O . ILE A 1 94 ? 11.524 -10.094 -8.904 1.00 91.19 94 ILE A O 1
ATOM 785 N N . PHE A 1 95 ? 13.031 -11.415 -9.919 1.00 89.12 95 PHE A N 1
ATOM 786 C CA . PHE A 1 95 ? 12.472 -12.683 -9.466 1.00 89.12 95 PHE A CA 1
ATOM 787 C C . PHE A 1 95 ? 13.196 -13.187 -8.210 1.00 89.12 95 PHE A C 1
ATOM 789 O O . PHE A 1 95 ? 14.416 -13.284 -8.185 1.00 89.12 95 PHE A O 1
ATOM 796 N N . HIS A 1 96 ? 12.454 -13.505 -7.148 1.00 84.69 96 HIS A N 1
ATOM 797 C CA . HIS A 1 96 ? 13.017 -13.996 -5.881 1.00 84.69 96 HIS A CA 1
ATOM 798 C C . HIS A 1 96 ? 13.546 -15.432 -5.957 1.00 84.69 96 HIS A C 1
ATOM 800 O O . HIS A 1 96 ? 14.339 -15.827 -5.109 1.00 84.69 96 HIS A O 1
ATOM 806 N N . GLN A 1 97 ? 13.078 -16.224 -6.921 1.00 87.44 97 GLN A N 1
ATOM 807 C CA . GLN A 1 97 ? 13.549 -17.589 -7.145 1.00 87.44 97 GLN A CA 1
ATOM 808 C C . GLN A 1 97 ? 14.399 -17.622 -8.412 1.00 87.44 97 GLN A C 1
ATOM 810 O O . GLN A 1 97 ? 14.298 -16.719 -9.245 1.00 87.44 97 GLN A O 1
ATOM 815 N N . SER A 1 98 ? 15.202 -18.674 -8.572 1.00 86.50 98 SER A N 1
ATOM 816 C CA . SER A 1 98 ? 16.043 -18.814 -9.755 1.00 86.50 98 SER A CA 1
ATOM 817 C C . SER A 1 98 ? 15.217 -18.944 -11.032 1.00 86.50 98 SER A C 1
ATOM 819 O O . SER A 1 98 ? 14.252 -19.720 -11.081 1.00 86.50 98 SER A O 1
ATOM 821 N N . ILE A 1 99 ? 15.608 -18.207 -12.071 1.00 89.94 99 ILE A N 1
ATOM 822 C CA . ILE A 1 99 ? 14.897 -18.191 -13.355 1.00 89.94 99 ILE A CA 1
ATOM 823 C C . ILE A 1 99 ? 15.792 -18.612 -14.515 1.00 89.94 99 ILE A C 1
ATOM 825 O O . ILE A 1 99 ? 16.959 -18.246 -14.600 1.00 89.94 99 ILE A O 1
ATOM 829 N N . ALA A 1 100 ? 15.200 -19.319 -15.475 1.00 87.25 100 ALA A N 1
ATOM 830 C CA . ALA A 1 100 ? 15.766 -19.469 -16.807 1.00 87.25 100 ALA A CA 1
ATOM 831 C C . ALA A 1 100 ? 15.055 -18.485 -17.743 1.00 87.25 100 ALA A C 1
ATOM 833 O O . ALA A 1 100 ? 13.921 -18.719 -18.172 1.00 87.25 100 ALA A O 1
ATOM 834 N N . PHE A 1 101 ? 15.706 -17.360 -18.035 1.00 86.06 101 PHE A N 1
ATOM 835 C CA . PHE A 1 101 ? 15.163 -16.323 -18.906 1.00 86.06 101 PHE A CA 1
ATOM 836 C C . PHE A 1 101 ? 16.080 -16.096 -20.105 1.00 86.06 101 PHE A C 1
ATOM 838 O O . PHE A 1 101 ? 17.232 -15.703 -19.947 1.00 86.06 101 PHE A O 1
ATOM 845 N N . ASP A 1 102 ? 15.560 -16.341 -21.307 1.00 82.44 102 ASP A N 1
ATOM 846 C CA . ASP A 1 102 ? 16.249 -15.982 -22.545 1.00 82.44 102 ASP A CA 1
ATOM 847 C C . ASP A 1 102 ? 16.038 -14.488 -22.839 1.00 82.44 102 ASP A C 1
ATOM 849 O O . ASP A 1 102 ? 14.917 -14.067 -23.142 1.00 82.44 102 ASP A O 1
ATOM 853 N N . GLU A 1 103 ? 17.110 -13.694 -22.745 1.00 78.75 103 GLU A N 1
ATOM 854 C CA . GLU A 1 103 ? 17.088 -12.252 -23.018 1.00 78.75 103 GLU A CA 1
ATOM 855 C C . GLU A 1 103 ? 16.715 -11.931 -24.474 1.00 78.75 103 GLU A C 1
ATOM 857 O O . GLU A 1 103 ? 16.151 -10.866 -24.732 1.00 78.75 103 GLU A O 1
ATOM 862 N N . CYS A 1 104 ? 16.934 -12.854 -25.421 1.00 80.62 104 CYS A N 1
ATOM 863 C CA . CYS A 1 104 ? 16.536 -12.679 -26.820 1.00 80.62 104 CYS A CA 1
ATOM 864 C C . CYS A 1 104 ? 15.013 -12.644 -27.013 1.00 80.62 104 CYS A C 1
ATOM 866 O O . CYS A 1 104 ? 14.541 -12.205 -28.064 1.00 80.62 104 CYS A O 1
ATOM 868 N N . GLN A 1 105 ? 14.233 -13.054 -26.006 1.00 85.44 105 GLN A N 1
ATOM 869 C CA . GLN A 1 105 ? 12.780 -12.891 -26.022 1.00 85.44 105 GLN A CA 1
ATOM 870 C C . GLN A 1 105 ? 12.352 -11.419 -25.933 1.00 85.44 105 GLN A C 1
ATOM 872 O O . GLN A 1 105 ? 11.242 -11.086 -26.349 1.00 85.44 105 GLN A O 1
ATOM 877 N N . ILE A 1 106 ? 13.197 -10.537 -25.383 1.00 84.06 106 ILE A N 1
ATOM 878 C CA . ILE A 1 106 ? 12.908 -9.105 -25.293 1.00 84.06 106 ILE A CA 1
ATOM 879 C C . ILE A 1 106 ? 13.320 -8.442 -26.618 1.00 84.06 106 ILE A C 1
ATOM 881 O O . ILE A 1 106 ? 14.495 -8.476 -26.986 1.00 84.06 106 ILE A O 1
ATOM 885 N N . PRO A 1 107 ? 12.393 -7.773 -27.329 1.00 79.31 107 PRO A N 1
ATOM 886 C CA . PRO A 1 107 ? 12.724 -6.992 -28.514 1.00 79.31 107 PRO A CA 1
ATOM 887 C C . PRO A 1 107 ? 13.862 -5.991 -28.261 1.00 79.31 107 PRO A C 1
ATOM 889 O O . PRO A 1 107 ? 13.880 -5.306 -27.237 1.00 79.31 107 PRO A O 1
ATOM 892 N N . HIS A 1 108 ? 14.785 -5.843 -29.216 1.00 76.94 108 HIS A N 1
ATOM 893 C CA . HIS A 1 108 ? 15.989 -5.008 -29.064 1.00 76.94 108 HIS A CA 1
ATOM 894 C C . HIS A 1 108 ? 15.681 -3.552 -28.663 1.00 76.94 108 HIS A C 1
ATOM 896 O O . HIS A 1 108 ? 16.422 -2.927 -27.909 1.00 76.94 108 HIS A O 1
ATOM 902 N N . ASN A 1 109 ? 14.572 -2.984 -29.139 1.00 78.44 109 ASN A N 1
ATOM 903 C CA . ASN A 1 109 ? 14.130 -1.642 -28.750 1.00 78.44 109 ASN A CA 1
ATOM 904 C C . ASN A 1 109 ? 13.732 -1.552 -27.264 1.00 78.44 109 ASN A C 1
ATOM 906 O O . ASN A 1 109 ? 13.885 -0.494 -26.656 1.00 78.44 109 ASN A O 1
ATOM 910 N N . LEU A 1 110 ? 13.236 -2.642 -26.674 1.00 82.25 110 LEU A N 1
ATOM 911 C CA . LEU A 1 110 ? 12.844 -2.720 -25.267 1.00 82.25 110 LEU A CA 1
ATOM 912 C C . LEU A 1 110 ? 14.027 -3.061 -24.354 1.00 82.25 110 LEU A C 1
ATOM 914 O O . LEU A 1 110 ? 14.132 -2.486 -23.275 1.00 82.25 110 LEU A O 1
ATOM 918 N N . ALA A 1 111 ? 14.957 -3.901 -24.816 1.00 79.62 111 ALA A N 1
ATOM 919 C CA . ALA A 1 111 ? 16.145 -4.314 -24.060 1.00 79.62 111 ALA A CA 1
ATOM 920 C C . ALA A 1 111 ? 17.071 -3.145 -23.659 1.00 79.62 111 ALA A C 1
ATOM 922 O O . ALA A 1 111 ? 17.880 -3.273 -22.747 1.00 79.62 111 ALA A O 1
ATOM 923 N N . THR A 1 112 ? 16.927 -1.981 -24.306 1.00 80.75 112 THR A N 1
ATOM 924 C CA . THR A 1 112 ? 17.659 -0.748 -23.958 1.00 80.75 112 THR A CA 1
ATOM 925 C C . THR A 1 112 ? 17.250 -0.131 -22.623 1.00 80.75 112 THR A C 1
ATOM 927 O O . THR A 1 112 ? 17.993 0.682 -22.078 1.00 80.75 112 THR A O 1
ATOM 930 N N . TRP A 1 113 ? 16.061 -0.458 -22.115 1.00 86.44 113 TRP A N 1
ATOM 931 C CA . TRP A 1 113 ? 15.527 0.150 -20.897 1.00 86.44 113 TRP A CA 1
ATOM 932 C C . TRP A 1 113 ? 14.802 -0.830 -19.975 1.00 86.44 113 TRP A C 1
ATOM 934 O O . TRP A 1 113 ? 14.506 -0.459 -18.843 1.00 86.44 113 TRP A O 1
ATOM 944 N N . PHE A 1 114 ? 14.461 -2.029 -20.450 1.00 90.00 114 PHE A N 1
ATOM 945 C CA . PHE A 1 114 ? 13.721 -3.041 -19.708 1.00 90.00 114 PHE A CA 1
ATOM 946 C C . PHE A 1 114 ? 14.580 -4.284 -19.495 1.00 90.00 114 PHE A C 1
ATOM 948 O O . PHE A 1 114 ? 15.090 -4.869 -20.451 1.00 90.00 114 PHE A O 1
ATOM 955 N N . HIS A 1 115 ? 14.696 -4.700 -18.239 1.00 90.06 115 HIS A N 1
ATOM 956 C CA . HIS A 1 115 ? 15.545 -5.803 -17.817 1.00 90.06 115 HIS A CA 1
ATOM 957 C C . HIS A 1 115 ? 14.773 -6.765 -16.913 1.00 90.06 115 HIS A C 1
ATOM 959 O O . HIS A 1 115 ? 13.868 -6.368 -16.176 1.00 90.06 115 HIS A O 1
ATOM 965 N N . VAL A 1 116 ? 15.157 -8.036 -16.954 1.00 91.88 116 VAL A N 1
ATOM 966 C CA . VAL A 1 116 ? 14.593 -9.105 -16.128 1.00 91.88 116 VAL A CA 1
ATOM 967 C C . VAL A 1 116 ? 15.752 -9.870 -15.512 1.00 91.88 116 VAL A C 1
ATOM 969 O O . VAL A 1 116 ? 16.695 -10.218 -16.217 1.00 91.88 116 VAL A O 1
ATOM 972 N N . VAL A 1 117 ? 15.709 -10.093 -14.202 1.00 88.12 117 VAL A N 1
ATOM 973 C CA . VAL A 1 117 ? 16.803 -10.738 -13.474 1.00 88.12 117 VAL A CA 1
ATOM 974 C C . VAL A 1 117 ? 16.270 -11.478 -12.249 1.00 88.12 117 VAL A C 1
ATOM 976 O O . VAL A 1 117 ? 15.207 -11.150 -11.728 1.00 88.12 117 VAL A O 1
ATOM 979 N N . GLU A 1 118 ? 17.005 -12.473 -11.773 1.00 87.06 118 GLU A N 1
ATOM 980 C CA . GLU A 1 118 ? 16.800 -13.046 -10.440 1.00 87.06 118 GLU A CA 1
ATOM 981 C C . GLU A 1 118 ? 17.474 -12.204 -9.347 1.00 87.06 118 GLU A C 1
ATOM 983 O O . GLU A 1 118 ? 18.363 -11.392 -9.612 1.00 87.06 118 GLU A O 1
ATOM 988 N N . ILE A 1 119 ? 17.048 -12.391 -8.101 1.00 82.75 119 ILE A N 1
ATOM 989 C CA . ILE A 1 119 ? 17.477 -11.576 -6.962 1.00 82.75 119 ILE A CA 1
ATOM 990 C C . ILE A 1 119 ? 18.990 -11.635 -6.716 1.00 82.75 119 ILE A C 1
ATOM 992 O O . ILE A 1 119 ? 19.587 -10.603 -6.406 1.00 82.75 119 ILE A O 1
ATOM 996 N N . ASP A 1 120 ? 19.620 -12.789 -6.945 1.00 77.75 120 ASP A N 1
ATOM 997 C CA . ASP A 1 120 ? 21.058 -12.992 -6.726 1.00 77.75 120 ASP A CA 1
ATOM 998 C C . ASP A 1 120 ? 21.923 -12.156 -7.684 1.00 77.75 120 ASP A C 1
ATOM 1000 O O . ASP A 1 120 ? 22.983 -11.661 -7.304 1.00 77.75 120 ASP A O 1
ATOM 1004 N N . HIS A 1 121 ? 21.433 -11.913 -8.904 1.00 77.75 121 HIS A N 1
ATOM 1005 C CA . HIS A 1 121 ? 22.110 -11.103 -9.923 1.00 77.75 121 HIS A CA 1
ATOM 1006 C C . HIS A 1 121 ? 21.585 -9.655 -9.988 1.00 77.75 121 HIS A C 1
ATOM 1008 O O . HIS A 1 121 ? 22.057 -8.844 -10.793 1.00 77.75 121 HIS A O 1
ATOM 1014 N N . ALA A 1 122 ? 20.618 -9.287 -9.141 1.00 76.06 122 ALA A N 1
ATOM 1015 C CA . ALA A 1 122 ? 19.969 -7.980 -9.198 1.00 76.06 122 ALA A CA 1
ATOM 1016 C C . ALA A 1 122 ? 20.930 -6.822 -8.898 1.00 76.06 122 ALA A C 1
ATOM 1018 O O . ALA A 1 122 ? 20.900 -5.805 -9.591 1.00 76.06 122 ALA A O 1
ATOM 1019 N N . ALA A 1 123 ? 21.802 -6.971 -7.895 1.00 72.81 123 ALA A N 1
ATOM 1020 C CA . ALA A 1 123 ? 22.756 -5.927 -7.519 1.00 72.81 123 ALA A CA 1
ATOM 1021 C C . ALA A 1 123 ? 23.755 -5.623 -8.650 1.00 72.81 123 ALA A C 1
ATOM 1023 O O . ALA A 1 123 ? 24.009 -4.456 -8.960 1.00 72.81 123 ALA A O 1
ATOM 1024 N N . GLU A 1 124 ? 24.268 -6.668 -9.306 1.00 71.12 124 GLU A N 1
ATOM 1025 C CA . GLU A 1 124 ? 25.151 -6.533 -10.465 1.00 71.12 124 GLU A CA 1
ATOM 1026 C C . GLU A 1 124 ? 24.422 -5.839 -11.619 1.00 71.12 124 GLU A C 1
ATOM 1028 O O . GLU A 1 124 ? 24.903 -4.830 -12.139 1.00 71.12 124 GLU A O 1
ATOM 1033 N N . ARG A 1 125 ? 23.215 -6.305 -11.963 1.00 76.69 125 ARG A N 1
ATOM 1034 C CA . ARG A 1 125 ? 22.422 -5.719 -13.049 1.00 76.69 125 ARG A CA 1
ATOM 1035 C C . ARG A 1 125 ? 22.123 -4.239 -12.812 1.00 76.69 125 ARG A C 1
ATOM 1037 O O . ARG A 1 125 ? 22.278 -3.438 -13.727 1.00 76.69 125 ARG A O 1
ATOM 1044 N N . VAL A 1 126 ? 21.754 -3.851 -11.591 1.00 76.19 126 VAL A N 1
ATOM 1045 C CA . VAL A 1 126 ? 21.512 -2.443 -11.229 1.00 76.19 126 VAL A CA 1
ATOM 1046 C C . VAL A 1 126 ? 22.765 -1.583 -11.413 1.00 76.19 126 VAL A C 1
ATOM 1048 O O . VAL A 1 126 ? 22.654 -0.439 -11.841 1.00 76.19 126 VAL A O 1
ATOM 1051 N N . SER A 1 127 ? 23.958 -2.109 -11.123 1.00 71.81 127 SER A N 1
ATOM 1052 C CA . SER A 1 127 ? 25.212 -1.361 -11.304 1.00 71.81 127 SER A CA 1
ATOM 1053 C C . SER A 1 127 ? 25.574 -1.115 -12.774 1.00 71.81 127 SER A C 1
ATOM 1055 O O . SER A 1 127 ? 26.246 -0.133 -13.086 1.00 71.81 127 SER A O 1
ATOM 1057 N N . GLN A 1 128 ? 25.101 -1.978 -13.677 1.00 72.69 128 GLN A N 1
ATOM 1058 C CA . GLN A 1 128 ? 25.313 -1.860 -15.122 1.00 72.69 128 GLN A CA 1
ATOM 1059 C C . GLN A 1 128 ? 24.323 -0.885 -15.783 1.00 72.69 128 GLN A C 1
ATOM 1061 O O . GLN A 1 128 ? 24.608 -0.346 -16.854 1.00 72.69 128 GLN A O 1
ATOM 1066 N N . ILE A 1 129 ? 23.173 -0.620 -15.150 1.00 74.88 129 ILE A N 1
ATOM 1067 C CA . ILE A 1 129 ? 22.152 0.299 -15.667 1.00 74.88 129 ILE A CA 1
ATOM 1068 C C . ILE A 1 129 ? 22.611 1.751 -15.476 1.00 74.88 129 ILE A C 1
ATOM 1070 O O . ILE A 1 129 ? 22.494 2.338 -14.398 1.00 74.88 129 ILE A O 1
ATOM 1074 N N . THR A 1 130 ? 23.114 2.362 -16.550 1.00 67.69 130 THR A N 1
ATOM 1075 C CA . THR A 1 130 ? 23.574 3.757 -16.551 1.00 67.69 130 THR A CA 1
ATOM 1076 C C . THR A 1 130 ? 23.106 4.498 -17.803 1.00 67.69 130 THR A C 1
ATOM 1078 O O . THR A 1 130 ? 23.197 3.990 -18.919 1.00 67.69 130 THR A O 1
ATOM 1081 N N . ALA A 1 131 ? 22.606 5.726 -17.638 1.00 68.06 131 ALA A N 1
ATOM 1082 C CA . ALA A 1 131 ? 22.353 6.645 -18.742 1.00 68.06 131 ALA A CA 1
ATOM 1083 C C . ALA A 1 131 ? 23.563 7.574 -18.915 1.00 68.06 131 ALA A C 1
ATOM 1085 O O . ALA A 1 131 ? 23.929 8.315 -18.005 1.00 68.06 131 ALA A O 1
ATOM 1086 N N . GLY A 1 132 ? 24.173 7.575 -20.104 1.00 57.81 132 GLY A N 1
ATOM 1087 C CA . GLY A 1 132 ? 25.416 8.315 -20.370 1.00 57.81 132 GLY A CA 1
ATOM 1088 C C . GLY A 1 132 ? 25.320 9.850 -20.329 1.00 57.81 132 GLY A C 1
ATOM 1089 O O . GLY A 1 132 ? 26.342 10.511 -20.470 1.00 57.81 132 GLY A O 1
ATOM 1090 N N . GLN A 1 133 ? 24.124 10.430 -20.160 1.00 64.94 133 GLN A N 1
ATOM 1091 C CA . GLN A 1 133 ? 23.884 11.886 -20.183 1.00 64.94 133 GLN A CA 1
ATOM 1092 C C . GLN A 1 133 ? 23.162 12.420 -18.933 1.00 64.94 133 GLN A C 1
ATOM 1094 O O . GLN A 1 133 ? 22.835 13.604 -18.865 1.00 64.94 133 GLN A O 1
ATOM 1099 N N . MET A 1 134 ? 22.916 11.569 -17.934 1.00 73.44 134 MET A N 1
ATOM 1100 C CA . MET A 1 134 ? 22.244 11.953 -16.696 1.00 73.44 134 MET A CA 1
ATOM 1101 C C . MET A 1 134 ? 23.266 12.167 -15.580 1.00 73.44 134 MET A C 1
ATOM 1103 O O . MET A 1 134 ? 24.132 11.322 -15.375 1.00 73.44 134 MET A O 1
ATOM 1107 N N . ASN A 1 135 ? 23.144 13.277 -14.852 1.00 78.75 135 ASN A N 1
ATOM 1108 C CA . ASN A 1 135 ? 23.923 13.535 -13.644 1.00 78.75 135 ASN A CA 1
ATOM 1109 C C . ASN A 1 135 ? 23.061 14.283 -12.618 1.00 78.75 135 ASN A C 1
ATOM 1111 O O . ASN A 1 135 ? 23.042 15.513 -12.584 1.00 78.75 135 ASN A O 1
ATOM 1115 N N . LEU A 1 136 ? 22.308 13.535 -11.815 1.00 80.94 136 LEU A N 1
ATOM 1116 C CA . LEU A 1 136 ? 21.594 14.074 -10.665 1.00 80.94 136 LEU A CA 1
ATOM 1117 C C . LEU A 1 136 ? 22.593 14.464 -9.581 1.00 80.94 136 LEU A C 1
ATOM 1119 O O . LEU A 1 136 ? 23.416 13.654 -9.145 1.00 80.94 136 LEU A O 1
ATOM 1123 N N . THR A 1 137 ? 22.479 15.700 -9.107 1.00 85.44 137 THR A N 1
ATOM 1124 C CA . THR A 1 137 ? 23.181 16.128 -7.899 1.00 85.44 137 THR A CA 1
ATOM 1125 C C . THR A 1 137 ? 22.496 15.557 -6.661 1.00 85.44 137 THR A C 1
ATOM 1127 O O . THR A 1 137 ? 21.323 15.183 -6.703 1.00 85.44 137 THR A O 1
ATOM 1130 N N . ASP A 1 138 ? 23.197 15.538 -5.529 1.00 83.00 138 ASP A N 1
ATOM 1131 C CA . ASP A 1 138 ? 22.608 15.075 -4.268 1.00 83.00 138 ASP A CA 1
ATOM 1132 C C . ASP A 1 138 ? 21.358 15.903 -3.901 1.00 83.00 138 ASP A C 1
ATOM 1134 O O . ASP A 1 138 ? 20.338 15.343 -3.517 1.00 83.00 138 ASP A O 1
ATOM 1138 N N . ARG A 1 139 ? 21.359 17.211 -4.205 1.00 83.75 139 ARG A N 1
ATOM 1139 C CA . ARG A 1 139 ? 20.189 18.093 -4.025 1.00 83.75 139 ARG A CA 1
ATOM 1140 C C . ARG A 1 139 ? 19.014 17.746 -4.940 1.00 83.75 139 ARG A C 1
ATOM 1142 O O . ARG A 1 139 ? 17.866 17.956 -4.561 1.00 83.75 139 ARG A O 1
ATOM 1149 N N . ASP A 1 140 ? 19.280 17.254 -6.148 1.00 83.81 140 ASP A N 1
ATOM 1150 C CA . ASP A 1 140 ? 18.224 16.800 -7.056 1.00 83.81 140 ASP A CA 1
ATOM 1151 C C . ASP A 1 140 ? 17.617 15.487 -6.572 1.00 83.81 140 ASP A C 1
ATOM 1153 O O . ASP A 1 140 ? 16.402 15.312 -6.632 1.00 83.81 140 ASP A O 1
ATOM 1157 N N . MET A 1 141 ? 18.453 14.576 -6.066 1.00 82.56 141 MET A N 1
ATOM 1158 C CA . MET A 1 141 ? 17.989 13.333 -5.453 1.00 82.56 141 MET A CA 1
ATOM 1159 C C . MET A 1 141 ? 17.127 13.633 -4.223 1.00 82.56 141 MET A C 1
ATOM 1161 O O . MET A 1 141 ? 16.020 13.106 -4.126 1.00 82.56 141 MET A O 1
ATOM 1165 N N . ASP A 1 142 ? 17.562 14.553 -3.361 1.00 83.06 142 ASP A N 1
ATOM 1166 C CA . ASP A 1 142 ? 16.783 15.014 -2.208 1.00 83.06 142 ASP A CA 1
ATOM 1167 C C . ASP A 1 142 ? 15.457 15.656 -2.633 1.00 83.06 142 ASP A C 1
ATOM 1169 O O . ASP A 1 142 ?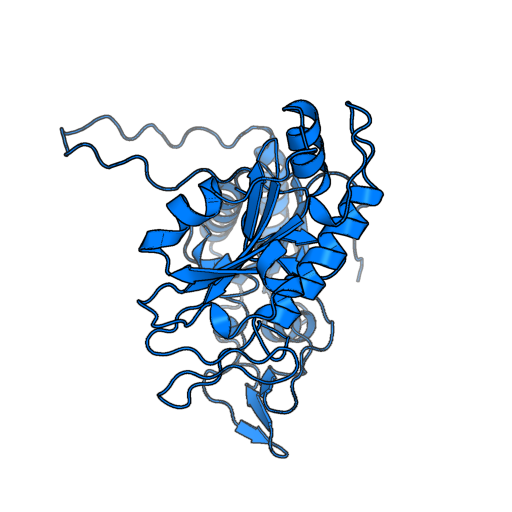 14.426 15.413 -2.004 1.00 83.06 142 ASP A O 1
ATOM 1173 N N . ALA A 1 143 ? 15.441 16.429 -3.725 1.00 83.12 143 ALA A N 1
ATOM 1174 C CA . ALA A 1 143 ? 14.216 17.015 -4.266 1.00 83.12 143 ALA A CA 1
ATOM 1175 C C . ALA A 1 143 ? 13.229 15.944 -4.757 1.00 83.12 143 ALA A C 1
ATOM 1177 O O . ALA A 1 143 ? 12.028 16.068 -4.514 1.00 83.12 143 ALA A O 1
ATOM 1178 N N . ILE A 1 144 ? 13.718 14.874 -5.398 1.00 81.25 144 ILE A N 1
ATOM 1179 C CA . ILE A 1 144 ? 12.881 13.739 -5.816 1.00 81.25 144 ILE A CA 1
ATOM 1180 C C . ILE A 1 144 ? 12.306 13.024 -4.591 1.00 81.25 144 ILE A C 1
ATOM 1182 O O . ILE A 1 144 ? 11.101 12.787 -4.542 1.00 81.25 144 ILE A O 1
ATOM 1186 N N . VAL A 1 145 ? 13.144 12.699 -3.601 1.00 79.19 145 VAL A N 1
ATOM 1187 C CA . VAL A 1 145 ? 12.718 12.007 -2.371 1.00 79.19 145 VAL A CA 1
ATOM 1188 C C . VAL A 1 145 ? 11.686 12.838 -1.612 1.00 79.19 145 VAL A C 1
ATOM 1190 O O . VAL A 1 145 ? 10.635 12.320 -1.235 1.00 79.19 145 VAL A O 1
ATOM 1193 N N . SER A 1 146 ? 11.951 14.136 -1.456 1.00 79.38 146 SER A N 1
ATOM 1194 C CA . SER A 1 146 ? 11.064 15.072 -0.759 1.00 79.38 146 SER A CA 1
ATOM 1195 C C . SER A 1 146 ? 9.720 15.211 -1.467 1.00 79.38 146 SER A C 1
ATOM 1197 O O . SER A 1 146 ? 8.676 15.193 -0.822 1.00 79.38 146 SER A O 1
ATOM 1199 N N . ALA A 1 147 ? 9.722 15.311 -2.797 1.00 75.69 147 ALA A N 1
ATOM 1200 C CA . ALA A 1 147 ? 8.497 15.459 -3.572 1.00 75.69 147 ALA A CA 1
ATOM 1201 C C . ALA A 1 147 ? 7.677 14.169 -3.683 1.00 75.69 147 ALA A C 1
ATOM 1203 O O . ALA A 1 147 ? 6.459 14.236 -3.829 1.00 75.69 147 ALA A O 1
ATOM 1204 N N . LEU A 1 148 ? 8.329 13.004 -3.629 1.00 69.19 148 LEU A N 1
ATOM 1205 C CA . LEU A 1 148 ? 7.645 11.714 -3.529 1.00 69.19 148 LEU A CA 1
ATOM 1206 C C . LEU A 1 148 ? 7.181 11.411 -2.100 1.00 69.19 148 LEU A C 1
ATOM 1208 O O . LEU A 1 148 ? 6.466 10.429 -1.909 1.00 69.19 148 LEU A O 1
ATOM 1212 N N . ALA A 1 149 ? 7.557 12.240 -1.118 1.00 62.72 149 ALA A N 1
ATOM 1213 C CA . ALA A 1 149 ? 7.121 12.099 0.266 1.00 62.72 149 ALA A CA 1
ATOM 1214 C C . ALA A 1 149 ? 7.499 10.739 0.901 1.00 62.72 149 ALA A C 1
ATOM 1216 O O . ALA A 1 149 ? 6.819 10.225 1.788 1.00 62.72 149 ALA A O 1
ATOM 1217 N N . ILE A 1 150 ? 8.601 10.140 0.441 1.00 59.72 150 ILE A N 1
ATOM 1218 C CA . ILE A 1 150 ? 8.998 8.781 0.828 1.00 59.72 150 ILE A CA 1
ATOM 1219 C C . ILE A 1 150 ? 9.744 8.832 2.158 1.00 59.72 150 ILE A C 1
ATOM 1221 O O . ILE A 1 150 ? 10.766 9.509 2.278 1.00 59.72 150 ILE A O 1
ATOM 1225 N N . ALA A 1 151 ? 9.251 8.089 3.150 1.00 50.16 151 ALA A N 1
ATOM 1226 C CA . ALA A 1 151 ? 9.937 7.924 4.425 1.00 50.16 151 ALA A CA 1
ATOM 1227 C C . ALA A 1 151 ? 11.300 7.240 4.222 1.00 50.16 151 ALA A C 1
ATOM 1229 O O . ALA A 1 151 ? 11.425 6.279 3.459 1.00 50.16 151 ALA A O 1
ATOM 1230 N N . LEU A 1 152 ? 12.332 7.724 4.919 1.00 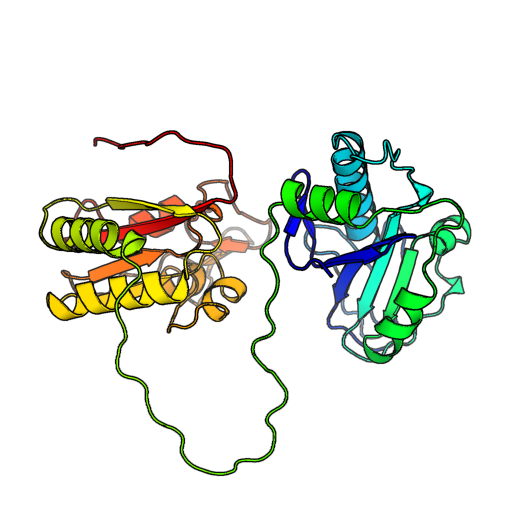45.38 152 LEU A N 1
ATOM 1231 C CA . LEU A 1 152 ? 13.651 7.101 4.885 1.00 45.38 152 LEU A CA 1
ATOM 1232 C C . LEU A 1 152 ? 13.553 5.681 5.460 1.00 45.38 152 LEU A C 1
ATOM 1234 O O . LEU A 1 152 ? 13.204 5.497 6.624 1.00 45.38 152 LEU A O 1
ATOM 1238 N N . TYR A 1 153 ? 13.883 4.677 4.647 1.00 40.44 153 TYR A N 1
ATOM 1239 C CA . TYR A 1 153 ? 13.960 3.295 5.109 1.00 40.44 153 TYR A CA 1
ATOM 1240 C C . TYR A 1 153 ? 15.162 3.126 6.046 1.00 40.44 153 TYR A C 1
ATOM 1242 O O . TYR A 1 153 ? 16.313 3.190 5.609 1.00 40.44 153 TYR A O 1
ATOM 1250 N N . VAL A 1 154 ? 14.888 2.889 7.328 1.00 43.47 154 VAL A N 1
ATOM 1251 C CA . VAL A 1 154 ? 15.881 2.466 8.321 1.00 43.47 154 VAL A CA 1
ATOM 1252 C C . VAL A 1 154 ? 15.744 0.948 8.469 1.00 43.47 154 VAL A C 1
ATOM 1254 O O . VAL A 1 154 ? 14.698 0.487 8.925 1.00 43.47 154 VAL A O 1
ATOM 1257 N N . PRO A 1 155 ? 16.741 0.140 8.061 1.00 36.56 155 PRO A N 1
ATOM 1258 C CA . PRO A 1 155 ? 16.642 -1.309 8.174 1.00 36.56 155 PRO A CA 1
ATOM 1259 C C . PRO A 1 155 ? 16.481 -1.723 9.640 1.00 36.56 155 PRO A C 1
ATOM 1261 O O . PRO A 1 155 ? 17.322 -1.394 10.478 1.00 36.56 155 PRO A O 1
ATOM 1264 N N . ALA A 1 156 ? 15.448 -2.507 9.947 1.00 38.47 156 ALA A N 1
ATOM 1265 C CA . ALA A 1 156 ? 15.358 -3.230 11.209 1.00 38.47 156 ALA A CA 1
ATOM 1266 C C . ALA A 1 156 ? 16.395 -4.367 11.202 1.00 38.47 156 ALA A C 1
ATOM 1268 O O . ALA A 1 156 ? 16.098 -5.501 10.838 1.00 38.47 156 ALA A O 1
ATOM 1269 N N . GLY A 1 157 ? 17.645 -4.045 11.536 1.00 36.88 157 GLY A N 1
ATOM 1270 C CA . GLY A 1 157 ? 18.716 -5.033 11.635 1.00 36.88 157 GLY A CA 1
ATOM 1271 C C . GLY A 1 157 ? 20.058 -4.538 11.119 1.00 36.88 157 GLY A C 1
ATOM 1272 O O . GLY A 1 157 ? 20.489 -4.897 10.027 1.00 36.88 157 GLY A O 1
ATOM 1273 N N . SER A 1 158 ? 20.788 -3.806 11.957 1.00 29.84 158 SER A N 1
ATOM 1274 C CA . SER A 1 158 ? 22.246 -3.936 11.955 1.00 29.84 158 SER A CA 1
ATOM 1275 C C . SER A 1 158 ? 22.598 -5.418 12.174 1.00 29.84 158 SER A C 1
ATOM 1277 O O . SER A 1 158 ? 21.883 -6.093 12.925 1.00 29.84 158 SER A O 1
ATOM 1279 N N . PRO A 1 159 ? 23.673 -5.956 11.569 1.00 33.78 159 PRO A N 1
ATOM 1280 C CA . PRO A 1 159 ? 24.060 -7.338 11.803 1.00 33.78 159 PRO A CA 1
ATOM 1281 C C . PRO A 1 159 ? 24.219 -7.548 13.307 1.00 33.78 159 PRO A C 1
ATOM 1283 O O . PRO A 1 159 ? 24.949 -6.797 13.960 1.00 33.78 159 PRO A O 1
ATOM 1286 N N . ARG A 1 160 ? 23.540 -8.564 13.857 1.00 29.70 160 ARG A N 1
ATOM 1287 C CA . ARG A 1 160 ? 23.835 -9.082 15.194 1.00 29.70 160 ARG A CA 1
ATOM 1288 C C . ARG A 1 160 ? 25.322 -9.435 15.220 1.00 29.70 160 ARG A C 1
ATOM 1290 O O . ARG A 1 160 ? 25.714 -10.518 14.793 1.00 29.70 160 ARG A O 1
ATOM 1297 N N . LYS A 1 161 ? 26.160 -8.531 15.732 1.00 31.22 161 LYS A N 1
ATOM 1298 C CA . LYS A 1 161 ? 27.416 -8.949 16.345 1.00 31.22 161 LYS A CA 1
ATOM 1299 C C . LYS A 1 161 ? 27.024 -9.914 17.454 1.00 31.22 161 LYS A C 1
ATOM 1301 O O . LYS A 1 161 ? 26.106 -9.632 18.225 1.00 31.22 161 LYS A O 1
ATOM 1306 N N . ALA A 1 162 ? 27.665 -11.078 17.430 1.00 29.17 162 ALA A N 1
ATOM 1307 C CA . ALA A 1 162 ? 27.496 -12.138 18.403 1.00 29.17 162 ALA A CA 1
ATOM 1308 C C . ALA A 1 162 ? 27.394 -11.553 19.816 1.00 29.17 162 ALA A C 1
ATOM 1310 O O . ALA A 1 162 ? 28.133 -10.632 20.170 1.00 29.17 162 ALA A O 1
ATOM 1311 N N . ALA A 1 163 ? 26.431 -12.077 20.568 1.00 32.53 163 ALA A N 1
ATOM 1312 C CA . ALA A 1 163 ? 26.136 -11.667 21.923 1.00 32.53 163 ALA A CA 1
ATOM 1313 C C . ALA A 1 163 ? 27.414 -11.583 22.770 1.00 32.53 163 ALA A C 1
ATOM 1315 O O . ALA A 1 163 ? 28.107 -12.581 22.956 1.00 32.53 163 ALA A O 1
ATOM 1316 N N . SER A 1 164 ? 27.646 -10.400 23.329 1.00 24.52 164 SER A N 1
ATOM 1317 C CA . SER A 1 164 ? 28.277 -10.244 24.635 1.00 24.52 164 SER A CA 1
ATOM 1318 C C . SER A 1 164 ? 27.277 -9.511 25.537 1.00 24.52 164 SER A C 1
ATOM 1320 O O . SER A 1 164 ? 26.520 -8.673 25.041 1.00 24.52 164 SER A O 1
ATOM 1322 N N . PRO A 1 165 ? 27.185 -9.895 26.819 1.00 38.94 165 PRO A N 1
ATOM 1323 C CA . PRO A 1 165 ? 25.963 -9.773 27.601 1.00 38.94 165 PRO A CA 1
ATOM 1324 C C . PRO A 1 165 ? 25.819 -8.418 28.297 1.00 38.94 165 PRO A C 1
ATOM 1326 O O . PRO A 1 165 ? 26.806 -7.803 28.683 1.00 38.94 165 PRO A O 1
ATOM 1329 N N . GLN A 1 166 ? 24.548 -8.053 28.501 1.00 44.22 166 GLN A N 1
ATOM 1330 C CA . GLN A 1 166 ? 24.029 -6.989 29.367 1.00 44.22 166 GLN A CA 1
ATOM 1331 C C . GLN A 1 166 ? 24.610 -5.586 29.154 1.00 44.22 166 GLN A C 1
ATOM 1333 O O . GLN A 1 166 ? 25.642 -5.238 29.715 1.00 44.22 166 GLN A O 1
ATOM 1338 N N . GLN A 1 167 ? 23.829 -4.732 28.489 1.00 31.45 167 GLN A N 1
ATOM 1339 C CA . GLN A 1 167 ? 23.727 -3.326 28.875 1.00 31.45 167 GLN A CA 1
ATOM 1340 C C . GLN A 1 167 ? 22.249 -2.932 28.936 1.00 31.45 167 GLN A C 1
ATOM 1342 O O . GLN A 1 167 ? 21.500 -3.136 27.985 1.00 31.45 167 GLN A O 1
ATOM 1347 N N . ASP A 1 168 ? 21.889 -2.507 30.143 1.00 28.03 168 ASP A N 1
ATOM 1348 C CA . ASP A 1 168 ? 20.666 -1.916 30.671 1.00 28.03 168 ASP A CA 1
ATOM 1349 C C . ASP A 1 168 ? 19.446 -1.760 29.758 1.00 28.03 168 ASP A C 1
ATOM 1351 O O . ASP A 1 168 ? 19.455 -1.068 28.743 1.00 28.03 168 ASP A O 1
ATOM 1355 N N . ARG A 1 169 ? 18.327 -2.303 30.259 1.00 36.59 169 ARG A N 1
ATOM 1356 C CA . ARG A 1 169 ? 17.016 -1.677 30.082 1.00 36.59 169 ARG A CA 1
ATOM 1357 C C . ARG A 1 169 ? 17.140 -0.234 30.572 1.00 36.59 169 ARG A C 1
ATOM 1359 O O . ARG A 1 169 ? 17.113 0.004 31.776 1.00 36.59 169 ARG A O 1
ATOM 1366 N N . SER A 1 170 ? 17.299 0.707 29.653 1.00 31.11 170 SER A N 1
ATOM 1367 C CA . SER A 1 170 ? 16.963 2.095 29.928 1.00 31.11 170 SER A CA 1
ATOM 1368 C C . SER A 1 170 ? 15.475 2.162 30.285 1.00 31.11 170 SER A C 1
ATOM 1370 O O . SER A 1 170 ? 14.646 1.502 29.657 1.00 31.11 170 SER A O 1
ATOM 1372 N N . ASP A 1 171 ? 15.189 2.917 31.343 1.00 34.66 171 ASP A N 1
ATOM 1373 C CA . ASP A 1 171 ? 13.874 3.348 31.831 1.00 34.66 171 ASP A CA 1
ATOM 1374 C C . ASP A 1 171 ? 12.887 3.679 30.686 1.00 34.66 171 ASP A C 1
ATOM 1376 O O . ASP A 1 171 ? 13.344 4.063 29.603 1.00 34.66 171 ASP A O 1
ATOM 1380 N N . PRO A 1 172 ? 11.552 3.598 30.893 1.00 40.25 172 PRO A N 1
ATOM 1381 C CA . PRO A 1 172 ? 10.558 4.024 29.912 1.00 40.25 172 PRO A CA 1
ATOM 1382 C C . PRO A 1 172 ? 10.618 5.555 29.786 1.00 40.25 172 PRO A C 1
ATOM 1384 O O . PRO A 1 172 ? 9.873 6.293 30.426 1.00 40.25 172 PRO A O 1
ATOM 1387 N N . GLY A 1 173 ? 11.599 6.029 29.022 1.00 39.44 173 GLY A N 1
ATOM 1388 C CA . GLY A 1 173 ? 11.936 7.435 28.876 1.00 39.44 173 GLY A CA 1
ATOM 1389 C C . GLY A 1 173 ? 10.851 8.171 28.105 1.00 39.44 173 GLY A C 1
ATOM 1390 O O . GLY A 1 173 ? 10.565 7.825 26.963 1.00 39.44 173 GLY A O 1
ATOM 1391 N N . GLU A 1 174 ? 10.257 9.148 28.787 1.00 47.84 174 GLU A N 1
ATOM 1392 C CA . GLU A 1 174 ? 9.345 10.201 28.333 1.00 47.84 174 GLU A CA 1
ATOM 1393 C C . GLU A 1 174 ? 8.953 10.192 26.847 1.00 47.84 174 GLU A C 1
ATOM 1395 O O . GLU A 1 174 ? 9.757 10.447 25.948 1.00 47.84 174 GLU A O 1
ATOM 1400 N N . LEU A 1 175 ? 7.645 10.018 26.612 1.00 55.28 175 LEU A N 1
ATOM 1401 C CA . LEU A 1 175 ? 6.985 10.425 25.374 1.00 55.28 175 LEU A CA 1
ATOM 1402 C C . LEU A 1 175 ? 7.467 11.834 24.985 1.00 55.28 175 LEU A C 1
ATOM 1404 O O . LEU A 1 175 ? 7.321 12.747 25.808 1.00 55.28 175 LEU A O 1
ATOM 1408 N N . PRO A 1 176 ? 7.987 12.032 23.754 1.00 59.84 176 PRO A N 1
ATOM 1409 C CA . PRO A 1 176 ? 8.316 13.356 23.242 1.00 59.84 176 PRO A CA 1
ATOM 1410 C C . PRO A 1 176 ? 7.214 14.362 23.578 1.00 59.84 176 PRO A C 1
ATOM 1412 O O . PRO A 1 176 ? 6.039 14.049 23.391 1.00 59.84 176 PRO A O 1
ATOM 1415 N N . GLU A 1 177 ? 7.569 15.560 24.053 1.00 62.38 177 GLU A N 1
ATOM 1416 C CA . GLU A 1 177 ? 6.597 16.582 24.496 1.00 62.38 177 GLU A CA 1
ATOM 1417 C C . GLU A 1 177 ? 5.482 16.829 23.463 1.00 62.38 177 GLU A C 1
ATOM 1419 O O . GLU A 1 177 ? 4.319 17.019 23.817 1.00 62.38 177 GLU A O 1
ATOM 1424 N N . VAL A 1 178 ? 5.818 16.720 22.173 1.00 59.66 178 VAL A N 1
ATOM 1425 C CA . VAL A 1 178 ? 4.886 16.812 21.035 1.00 59.66 178 VAL A CA 1
ATOM 1426 C C . VAL A 1 178 ? 3.717 15.817 21.126 1.00 59.66 178 VAL A C 1
ATOM 1428 O O . VAL A 1 178 ? 2.611 16.131 20.691 1.00 59.66 178 VAL A O 1
ATOM 1431 N N . PHE A 1 179 ? 3.918 14.634 21.707 1.00 66.69 179 PHE A N 1
ATOM 1432 C CA . PHE A 1 179 ? 2.871 13.624 21.865 1.00 66.69 179 PHE A CA 1
ATOM 1433 C C . PHE A 1 179 ? 2.071 13.763 23.150 1.00 66.69 179 PHE A C 1
ATOM 1435 O O . PHE A 1 179 ? 0.961 13.241 23.210 1.00 66.69 179 PHE A O 1
ATOM 1442 N N . GLN A 1 180 ? 2.572 14.470 24.164 1.00 72.31 180 GLN A N 1
ATOM 1443 C CA . GLN A 1 180 ? 1.891 14.560 25.458 1.00 72.31 180 GLN A CA 1
ATOM 1444 C C . GLN A 1 180 ? 0.508 15.211 25.329 1.00 72.31 180 GLN A C 1
ATOM 1446 O O . GLN A 1 180 ? -0.464 14.718 25.900 1.00 72.31 180 GLN A O 1
ATOM 1451 N N . SER A 1 181 ? 0.388 16.265 24.516 1.00 74.31 181 SER A N 1
ATOM 1452 C CA . SER A 1 181 ? -0.895 16.923 24.238 1.00 74.31 181 SER A CA 1
ATOM 1453 C C . SER A 1 181 ? -1.859 16.023 23.455 1.00 74.31 181 SER A C 1
ATOM 1455 O O . SER A 1 181 ? -3.049 15.983 23.759 1.00 74.31 181 SER A O 1
ATOM 1457 N N . THR A 1 182 ? -1.342 15.252 22.496 1.00 78.06 182 THR A N 1
ATOM 1458 C CA . THR A 1 182 ? -2.129 14.308 21.687 1.00 78.06 182 THR A CA 1
ATOM 1459 C C . THR A 1 182 ? -2.642 13.157 22.552 1.00 78.06 182 THR A C 1
ATOM 1461 O O . THR A 1 182 ? -3.830 12.847 22.532 1.00 78.06 182 THR A O 1
ATOM 1464 N N . ILE A 1 183 ? -1.783 12.577 23.394 1.00 81.69 183 ILE A N 1
ATOM 1465 C CA . ILE A 1 183 ? -2.162 11.529 24.349 1.00 81.69 183 ILE A CA 1
ATOM 1466 C C . ILE A 1 183 ? -3.152 12.058 25.390 1.00 81.69 183 ILE A C 1
ATOM 1468 O O . ILE A 1 183 ? -4.088 11.345 25.748 1.00 81.69 183 ILE A O 1
ATOM 1472 N N . ALA A 1 184 ? -3.017 13.307 25.845 1.00 83.62 184 ALA A N 1
ATOM 1473 C CA . ALA A 1 184 ? -4.009 13.924 26.722 1.00 83.62 184 ALA A CA 1
ATOM 1474 C C . ALA A 1 184 ? -5.385 14.047 26.040 1.00 83.62 184 ALA A C 1
ATOM 1476 O O . ALA A 1 184 ? -6.398 13.719 26.657 1.00 83.62 184 ALA A O 1
ATOM 1477 N N . GLN A 1 185 ? -5.431 14.444 24.763 1.00 84.06 185 GLN A N 1
ATOM 1478 C CA . GLN A 1 185 ? -6.675 14.485 23.982 1.00 84.06 185 GLN A CA 1
ATOM 1479 C C . GLN A 1 185 ? -7.271 13.092 23.773 1.00 84.06 185 GLN A C 1
ATOM 1481 O O . GLN A 1 185 ? -8.476 12.922 23.930 1.00 84.06 185 GLN A O 1
ATOM 1486 N N . ILE A 1 186 ? -6.442 12.084 23.490 1.00 87.38 186 ILE A N 1
ATOM 1487 C CA . ILE A 1 186 ? -6.888 10.691 23.384 1.00 87.38 186 ILE A CA 1
ATOM 1488 C C . ILE A 1 186 ? -7.469 10.225 24.718 1.00 87.38 186 ILE A C 1
ATOM 1490 O O . ILE A 1 186 ? -8.571 9.699 24.745 1.00 87.38 186 ILE A O 1
ATOM 1494 N N . ARG A 1 187 ? -6.797 10.474 25.847 1.00 90.00 187 ARG A N 1
ATOM 1495 C CA . ARG A 1 187 ? -7.325 10.125 27.177 1.00 90.00 187 ARG A CA 1
ATOM 1496 C C . ARG A 1 187 ? -8.645 10.827 27.487 1.00 90.00 187 ARG A C 1
ATOM 1498 O O . ARG A 1 187 ? -9.496 10.223 28.135 1.00 90.00 187 ARG A O 1
ATOM 1505 N N . ALA A 1 188 ? -8.819 12.072 27.045 1.00 88.94 188 ALA A N 1
ATOM 1506 C CA . ALA A 1 188 ? -10.086 12.786 27.170 1.00 88.94 188 ALA A CA 1
ATOM 1507 C C . ALA A 1 188 ? -11.177 12.158 26.286 1.00 88.94 188 ALA A C 1
ATOM 1509 O O . ALA A 1 188 ? -12.283 11.932 26.767 1.00 88.94 188 ALA A O 1
ATOM 1510 N N . PHE A 1 189 ? -10.851 11.805 25.040 1.00 91.38 189 PHE A N 1
ATOM 1511 C CA . PHE A 1 189 ? -11.742 11.096 24.117 1.00 91.38 189 PHE A CA 1
ATOM 1512 C C . PHE A 1 189 ? -12.170 9.726 24.656 1.00 91.38 189 PHE A C 1
ATOM 1514 O O . PHE A 1 189 ? -13.347 9.386 24.628 1.00 91.38 189 PHE A O 1
ATOM 1521 N N . LEU A 1 190 ? -11.244 8.956 25.229 1.00 89.44 190 LEU A N 1
ATOM 1522 C CA . LEU A 1 190 ? -11.557 7.654 25.817 1.00 89.44 190 LEU A CA 1
ATOM 1523 C C . LEU A 1 190 ? -12.501 7.749 27.030 1.00 89.44 190 LEU A C 1
ATOM 1525 O O . LEU A 1 190 ? -13.109 6.752 27.407 1.00 89.44 190 LEU A O 1
ATOM 1529 N N . ASN A 1 191 ? -12.671 8.930 27.627 1.00 89.38 191 ASN A N 1
ATOM 1530 C CA . ASN A 1 191 ? -13.643 9.172 28.696 1.00 89.38 191 ASN A CA 1
ATOM 1531 C C . ASN A 1 191 ? -14.897 9.925 28.223 1.00 89.38 191 ASN A C 1
ATOM 1533 O O . ASN A 1 191 ? -15.763 10.218 29.045 1.00 89.38 191 ASN A O 1
ATOM 1537 N N . SER A 1 192 ? -14.996 10.279 26.939 1.00 89.06 192 SER A N 1
ATOM 1538 C CA . SER A 1 192 ? -16.124 11.040 26.403 1.00 89.06 192 SER A CA 1
ATOM 1539 C C . SER A 1 192 ? -17.162 10.150 25.718 1.00 89.06 192 SER A C 1
ATOM 1541 O O . SER A 1 192 ? -16.936 8.971 25.435 1.00 89.06 192 SER A O 1
ATOM 1543 N N . ASP A 1 193 ? -18.314 10.748 25.409 1.00 86.12 193 ASP A N 1
ATOM 1544 C CA . ASP A 1 193 ? -19.368 10.120 24.607 1.00 86.12 193 ASP A CA 1
ATOM 1545 C C . ASP A 1 193 ? -19.093 10.170 23.095 1.00 86.12 193 ASP A C 1
ATOM 1547 O O . ASP A 1 193 ? -19.892 9.680 22.297 1.00 86.12 193 ASP A O 1
ATOM 1551 N N . GLU A 1 194 ? -17.947 10.715 22.685 1.00 87.81 194 GLU A N 1
ATOM 1552 C CA . GLU A 1 194 ? -17.533 10.692 21.287 1.00 87.81 194 GLU A CA 1
ATOM 1553 C C . GLU A 1 194 ? -17.218 9.256 20.858 1.00 87.81 194 GLU A C 1
ATOM 1555 O O . GLU A 1 194 ? -16.804 8.409 21.655 1.00 87.81 194 GLU A O 1
ATOM 1560 N N . ARG A 1 195 ? -17.440 8.955 19.580 1.00 87.62 195 ARG A N 1
ATOM 1561 C CA . ARG A 1 195 ? -17.243 7.599 19.031 1.00 87.62 195 ARG A CA 1
ATOM 1562 C C . ARG A 1 195 ? -16.144 7.536 17.986 1.00 87.62 195 ARG A C 1
ATOM 1564 O O . ARG A 1 195 ? -15.575 6.473 17.758 1.00 87.62 195 ARG A O 1
ATOM 1571 N N . LEU A 1 196 ? -15.819 8.675 17.387 1.00 89.50 196 LEU A N 1
ATOM 1572 C CA . LEU A 1 196 ? -14.839 8.800 16.323 1.00 89.50 196 LEU A CA 1
ATOM 1573 C C . LEU A 1 196 ? -13.817 9.872 16.698 1.00 89.50 196 LEU A C 1
ATOM 1575 O O . LEU A 1 196 ? -14.186 11.002 17.007 1.00 89.50 196 LEU A O 1
ATOM 1579 N N . LEU A 1 197 ? -12.536 9.536 16.606 1.00 87.25 197 LEU A N 1
ATOM 1580 C CA . LEU A 1 197 ? -11.447 10.499 16.674 1.00 87.25 197 LEU A CA 1
ATOM 1581 C C . LEU A 1 197 ? -10.512 10.282 15.489 1.00 87.25 197 LEU A C 1
ATOM 1583 O O . LEU A 1 197 ? -10.121 9.158 15.181 1.00 87.25 197 LEU A O 1
ATOM 1587 N N . VAL A 1 198 ? -10.125 11.369 14.832 1.00 85.88 198 VAL A N 1
ATOM 1588 C CA . VAL A 1 198 ? -9.102 11.341 13.788 1.00 85.88 198 VAL A CA 1
ATOM 1589 C C . VAL A 1 198 ? -7.897 12.106 14.298 1.00 85.88 198 VAL A C 1
ATOM 1591 O O . VAL A 1 198 ? -7.991 13.293 14.604 1.00 85.88 198 VAL A O 1
ATOM 1594 N N . VAL A 1 199 ? -6.762 11.422 14.390 1.00 81.75 199 VAL A N 1
ATOM 1595 C CA . VAL A 1 199 ? -5.496 12.029 14.797 1.00 81.75 199 VAL A CA 1
ATOM 1596 C C . VAL A 1 199 ? -4.659 12.242 13.552 1.00 81.75 199 VAL A C 1
ATOM 1598 O O . VAL A 1 199 ? -4.375 11.306 12.806 1.00 81.75 199 VAL A O 1
ATOM 1601 N N . ILE A 1 200 ? -4.263 13.490 13.332 1.00 74.44 200 ILE A N 1
ATOM 1602 C CA . ILE A 1 200 ? -3.438 13.893 12.201 1.00 74.44 200 ILE A CA 1
ATOM 1603 C C . ILE A 1 200 ? -2.022 14.133 12.720 1.00 74.44 200 ILE A C 1
ATOM 1605 O O . ILE A 1 200 ? -1.820 15.004 13.563 1.00 74.44 200 ILE A O 1
ATOM 1609 N N . SER A 1 201 ? -1.047 13.379 12.214 1.00 62.78 201 SER A N 1
ATOM 1610 C CA . SER A 1 201 ? 0.365 13.528 12.583 1.00 62.78 201 SER A CA 1
ATOM 1611 C C . SER A 1 201 ? 1.266 13.666 11.356 1.00 62.78 201 SER A C 1
ATOM 1613 O O . SER A 1 201 ? 0.864 13.378 10.229 1.00 62.78 201 SER A O 1
ATOM 1615 N N . MET A 1 202 ? 2.501 14.120 11.565 1.00 56.78 202 MET A N 1
ATOM 1616 C CA . MET A 1 202 ? 3.503 14.249 10.504 1.00 56.78 202 MET A CA 1
ATOM 1617 C C . MET A 1 202 ? 4.379 12.995 10.401 1.00 56.78 202 MET A C 1
ATOM 1619 O O . MET A 1 202 ? 4.783 12.428 11.418 1.00 56.78 202 MET A O 1
ATOM 1623 N N . ILE A 1 203 ? 4.709 12.574 9.175 1.00 46.06 203 ILE A N 1
ATOM 1624 C CA . ILE A 1 203 ? 5.682 11.496 8.921 1.00 46.06 203 ILE A CA 1
ATOM 1625 C C . ILE A 1 203 ? 7.010 11.863 9.605 1.00 46.06 203 ILE A C 1
ATOM 1627 O O . ILE A 1 203 ? 7.499 12.971 9.408 1.00 46.06 203 ILE A O 1
ATOM 1631 N N . ALA A 1 204 ? 7.554 10.921 10.394 1.00 42.66 204 ALA A N 1
ATOM 1632 C CA . ALA A 1 204 ? 8.697 11.000 11.334 1.00 42.66 204 ALA A CA 1
ATOM 1633 C C . ALA A 1 204 ? 8.323 10.971 12.827 1.00 42.66 204 ALA A C 1
ATOM 1635 O O . ALA A 1 204 ? 9.197 10.822 13.680 1.00 42.66 204 ALA A O 1
ATOM 1636 N N . THR A 1 205 ? 7.038 11.041 13.161 1.00 54.34 205 THR A N 1
ATOM 1637 C CA . THR A 1 205 ? 6.571 10.786 14.525 1.00 54.34 205 THR A CA 1
ATOM 1638 C C . THR A 1 205 ? 6.302 9.297 14.687 1.00 54.34 205 THR A C 1
ATOM 1640 O O . THR A 1 205 ? 5.465 8.764 13.971 1.00 54.34 205 THR A O 1
ATOM 1643 N N . GLY A 1 206 ? 7.063 8.609 15.545 1.00 65.62 206 GLY A N 1
ATOM 1644 C CA . GLY A 1 206 ? 7.026 7.151 15.703 1.00 65.62 206 GLY A CA 1
ATOM 1645 C C . GLY A 1 206 ? 5.606 6.597 15.833 1.00 65.62 206 GLY A C 1
ATOM 1646 O O . GLY A 1 206 ? 5.058 6.564 16.931 1.00 65.62 206 GLY A O 1
ATOM 1647 N N . LEU A 1 207 ? 5.025 6.163 14.709 1.00 76.75 207 LEU A N 1
ATOM 1648 C CA . LEU A 1 207 ? 3.669 5.620 14.641 1.00 76.75 207 LEU A CA 1
ATOM 1649 C C . LEU A 1 207 ? 3.543 4.433 15.590 1.00 76.75 207 LEU A C 1
ATOM 1651 O O . LEU A 1 207 ? 2.553 4.336 16.298 1.00 76.75 207 LEU A O 1
ATOM 1655 N N . ASP A 1 208 ? 4.586 3.611 15.675 1.00 76.31 208 ASP A N 1
ATOM 1656 C CA . ASP A 1 208 ? 4.675 2.502 16.622 1.00 76.31 208 ASP A CA 1
ATOM 1657 C C . ASP A 1 208 ? 4.550 2.980 18.073 1.00 76.31 208 ASP A C 1
ATOM 1659 O O . ASP A 1 208 ? 3.732 2.458 18.821 1.00 76.31 208 ASP A O 1
ATOM 1663 N N . VAL A 1 209 ? 5.276 4.044 18.440 1.00 79.31 209 VAL A N 1
ATOM 1664 C CA . VAL A 1 209 ? 5.209 4.659 19.777 1.00 79.31 209 VAL A CA 1
ATOM 1665 C C . VAL A 1 209 ? 3.814 5.227 20.043 1.00 79.31 209 VAL A C 1
ATOM 1667 O O . VAL A 1 209 ? 3.297 5.111 21.152 1.00 79.31 209 VAL A O 1
ATOM 1670 N N . MET A 1 210 ? 3.175 5.828 19.037 1.00 82.62 210 MET A N 1
ATOM 1671 C CA . MET A 1 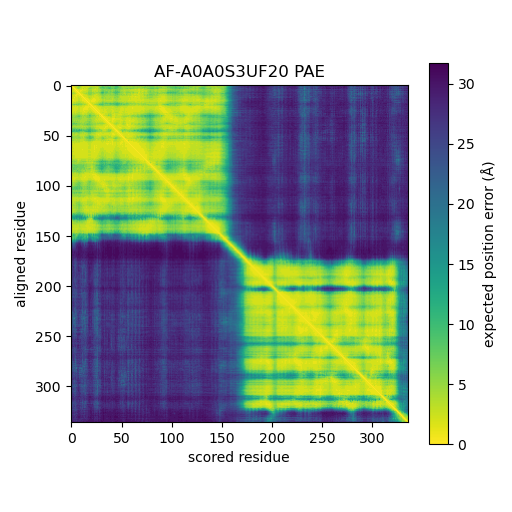210 ? 1.824 6.375 19.163 1.00 82.62 210 MET A CA 1
ATOM 1672 C C . MET A 1 210 ? 0.770 5.271 19.300 1.00 82.62 210 MET A C 1
ATOM 1674 O O . MET A 1 210 ? -0.085 5.359 20.176 1.00 82.62 210 MET A O 1
ATOM 1678 N N . LEU A 1 211 ? 0.849 4.223 18.480 1.00 88.00 211 LEU A N 1
ATOM 1679 C CA . LEU A 1 211 ? -0.012 3.045 18.548 1.00 88.00 211 LEU A CA 1
ATOM 1680 C C . LEU A 1 211 ? 0.117 2.350 19.909 1.00 88.00 211 LEU A C 1
ATOM 1682 O O . LEU A 1 211 ? -0.896 2.057 20.545 1.00 88.00 211 LEU A O 1
ATOM 1686 N N . GLU A 1 212 ? 1.348 2.156 20.387 1.00 87.06 212 GLU A N 1
ATOM 1687 C CA . GLU A 1 212 ? 1.633 1.593 21.707 1.00 87.06 212 GLU A CA 1
ATOM 1688 C C . GLU A 1 212 ? 1.067 2.476 22.824 1.00 87.06 212 GLU A C 1
ATOM 1690 O O . GLU A 1 212 ? 0.376 1.980 23.711 1.00 87.06 212 GLU A O 1
ATOM 1695 N N . SER A 1 213 ? 1.263 3.793 22.743 1.00 86.06 213 SER A N 1
ATOM 1696 C CA . SER A 1 213 ? 0.779 4.740 23.755 1.00 86.06 213 SER A CA 1
ATOM 1697 C C . SER A 1 213 ? -0.747 4.844 23.795 1.00 86.06 213 SER A C 1
ATOM 1699 O O . SER A 1 213 ? -1.326 4.941 24.875 1.00 86.06 213 SER A O 1
ATOM 1701 N N . ILE A 1 214 ? -1.419 4.798 22.639 1.00 88.81 214 ILE A N 1
ATOM 1702 C CA . ILE A 1 214 ? -2.887 4.752 22.561 1.00 88.81 214 ILE A CA 1
ATOM 1703 C C . ILE A 1 214 ? -3.398 3.453 23.178 1.00 88.81 214 ILE A C 1
ATOM 1705 O O . ILE A 1 214 ? -4.327 3.478 23.984 1.00 88.81 214 ILE A O 1
ATOM 1709 N N . SER A 1 215 ? -2.781 2.324 22.822 1.00 89.69 215 SER A N 1
ATOM 1710 C CA . SER A 1 215 ? -3.155 1.021 23.364 1.00 89.69 215 SER A CA 1
ATOM 1711 C C . SER A 1 215 ? -2.958 0.969 24.879 1.00 89.69 215 SER A C 1
ATOM 1713 O O . SER A 1 215 ? -3.852 0.531 25.599 1.00 89.69 215 SER A O 1
ATOM 1715 N N . ALA A 1 216 ? -1.835 1.487 25.381 1.00 88.44 216 ALA A N 1
ATOM 1716 C CA . ALA A 1 216 ? -1.570 1.606 26.809 1.00 88.44 216 ALA A CA 1
ATOM 1717 C C . ALA A 1 216 ? -2.617 2.487 27.507 1.00 88.44 216 ALA A C 1
ATOM 1719 O O . ALA A 1 216 ? -3.191 2.065 28.507 1.00 88.44 216 ALA A O 1
ATOM 1720 N N . ALA A 1 217 ? -2.944 3.657 26.947 1.00 88.81 217 ALA A N 1
ATOM 1721 C CA . ALA A 1 217 ? -3.966 4.548 27.501 1.00 88.81 217 ALA A CA 1
ATOM 1722 C C . ALA A 1 217 ? -5.368 3.909 27.531 1.00 88.81 217 ALA A C 1
ATOM 1724 O O . ALA A 1 217 ? -6.134 4.155 28.463 1.00 88.81 217 ALA A O 1
ATOM 1725 N N . ALA A 1 218 ? -5.708 3.078 26.541 1.00 89.38 218 ALA A N 1
ATOM 1726 C CA . ALA A 1 218 ? -6.958 2.323 26.523 1.00 89.38 218 ALA A CA 1
ATOM 1727 C C . ALA A 1 218 ? -6.993 1.265 27.637 1.00 89.38 218 ALA A C 1
ATOM 1729 O O . ALA A 1 218 ? -7.957 1.201 28.403 1.00 89.38 218 ALA A O 1
ATOM 1730 N N . ILE A 1 219 ? -5.915 0.487 27.774 1.00 88.81 219 ILE A N 1
ATOM 1731 C CA . ILE A 1 219 ? -5.787 -0.556 28.801 1.00 88.81 219 ILE A CA 1
ATOM 1732 C C . ILE A 1 219 ? -5.808 0.056 30.211 1.00 88.81 219 ILE A C 1
ATOM 1734 O O . ILE A 1 219 ? -6.492 -0.471 31.087 1.00 88.81 219 ILE A O 1
ATOM 1738 N N . GLU A 1 220 ? -5.133 1.192 30.427 1.00 88.62 220 GLU A N 1
ATOM 1739 C CA . GLU A 1 220 ? -5.161 1.954 31.690 1.00 88.62 220 GLU A CA 1
ATOM 1740 C C . GLU A 1 220 ? -6.589 2.328 32.122 1.00 88.62 220 GLU A C 1
ATOM 1742 O O . GLU A 1 220 ? -6.877 2.397 33.315 1.00 88.62 220 GLU A O 1
ATOM 1747 N N . GLN A 1 221 ? -7.495 2.540 31.164 1.00 87.44 221 GLN A N 1
ATOM 1748 C CA . GLN A 1 221 ? -8.904 2.867 31.407 1.00 87.44 221 GLN A CA 1
ATOM 1749 C C . GLN A 1 221 ? -9.831 1.641 31.380 1.00 87.44 221 GLN A C 1
ATOM 1751 O O . GLN A 1 221 ? -11.054 1.784 31.356 1.00 87.44 221 GLN A O 1
ATOM 1756 N N . GLY A 1 222 ? -9.275 0.426 31.378 1.00 86.00 222 GLY A N 1
ATOM 1757 C CA . GLY A 1 222 ? -10.051 -0.814 31.370 1.00 86.00 222 GLY A CA 1
ATOM 1758 C C . GLY A 1 222 ? -10.788 -1.079 30.053 1.00 86.00 222 GLY A C 1
ATOM 1759 O O . GLY A 1 222 ? -11.826 -1.743 30.060 1.00 86.00 222 GLY A O 1
ATOM 1760 N N . ARG A 1 223 ? -10.283 -0.549 28.931 1.00 88.00 223 ARG A N 1
ATOM 1761 C CA . ARG A 1 223 ? -10.805 -0.801 27.580 1.00 88.00 223 ARG A CA 1
ATOM 1762 C C . ARG A 1 223 ? -9.988 -1.889 26.888 1.00 88.00 223 ARG A C 1
ATOM 1764 O O . ARG A 1 223 ? -8.760 -1.903 26.977 1.00 88.00 223 ARG A O 1
ATOM 1771 N N . ASN A 1 224 ? -10.662 -2.763 26.144 1.00 90.00 224 ASN A N 1
ATOM 1772 C CA . ASN A 1 224 ? -9.974 -3.632 25.189 1.00 90.00 224 ASN A CA 1
ATOM 1773 C C . ASN A 1 224 ? -9.546 -2.812 23.967 1.00 90.00 224 ASN A C 1
ATOM 1775 O O . ASN A 1 224 ? -10.187 -1.818 23.628 1.00 90.00 224 ASN A O 1
ATOM 1779 N N . CYS A 1 225 ? -8.455 -3.211 23.315 1.00 92.88 225 CYS A N 1
ATOM 1780 C CA . CYS A 1 225 ? -7.891 -2.478 22.187 1.00 92.88 225 CYS A CA 1
ATOM 1781 C C . CYS A 1 225 ? -7.598 -3.428 21.024 1.00 92.88 225 CYS A C 1
ATOM 1783 O O . CYS A 1 225 ? -7.064 -4.520 21.215 1.00 92.88 225 CYS A O 1
ATOM 1785 N N . SER A 1 226 ? -7.936 -3.018 19.804 1.00 93.75 226 SER A N 1
ATOM 1786 C CA . SER A 1 226 ? -7.524 -3.696 18.576 1.00 93.75 226 SER A CA 1
ATOM 1787 C C . SER A 1 226 ? -6.875 -2.722 17.618 1.00 93.75 226 SER A C 1
ATOM 1789 O O . SER A 1 226 ? -7.506 -1.777 17.145 1.00 93.75 226 SER A O 1
ATOM 1791 N N . ILE A 1 227 ? -5.620 -3.009 17.290 1.00 93.75 227 ILE A N 1
ATOM 1792 C CA . ILE A 1 227 ? -4.859 -2.245 16.314 1.00 93.75 227 ILE A CA 1
ATOM 1793 C C . ILE A 1 227 ? -5.056 -2.879 14.941 1.00 93.75 227 ILE A C 1
ATOM 1795 O O . ILE A 1 227 ? -4.823 -4.075 14.730 1.00 93.75 227 ILE A O 1
ATOM 1799 N N . LEU A 1 228 ? -5.517 -2.060 14.006 1.00 94.00 228 LEU A N 1
ATOM 1800 C CA . LEU A 1 228 ? -5.828 -2.433 12.643 1.00 94.00 228 LEU A CA 1
ATOM 1801 C C . LEU A 1 228 ? -4.877 -1.730 11.677 1.00 94.00 228 LEU A C 1
ATOM 1803 O O . LEU A 1 228 ? -4.587 -0.547 11.821 1.00 94.00 228 LEU A O 1
ATOM 1807 N N . GLY A 1 229 ? -4.421 -2.465 10.667 1.00 88.69 229 GLY A N 1
ATOM 1808 C CA . GLY A 1 229 ? -3.752 -1.915 9.490 1.00 88.69 229 GLY A CA 1
ATOM 1809 C C . GLY A 1 229 ? -4.611 -2.087 8.231 1.00 88.69 229 GLY A C 1
ATOM 1810 O O . GLY A 1 229 ? -5.415 -3.027 8.163 1.00 88.69 229 GLY A O 1
ATOM 1811 N N . PRO A 1 230 ? -4.428 -1.256 7.189 1.00 84.75 230 PRO A N 1
ATOM 1812 C CA . PRO A 1 230 ? -5.242 -1.308 5.969 1.00 84.75 230 PRO A CA 1
ATOM 1813 C C . PRO A 1 230 ? -5.206 -2.677 5.278 1.00 84.75 230 PRO A C 1
ATOM 1815 O O . PRO A 1 230 ? -6.202 -3.165 4.748 1.00 84.75 230 PRO A O 1
ATOM 1818 N N . ASN A 1 231 ? -4.051 -3.339 5.320 1.00 80.56 231 ASN A N 1
ATOM 1819 C CA . ASN A 1 231 ? -3.847 -4.691 4.818 1.00 80.56 231 ASN A CA 1
ATOM 1820 C C . ASN A 1 231 ? -2.804 -5.424 5.677 1.00 80.56 231 ASN A C 1
ATOM 1822 O O . ASN A 1 231 ? -2.205 -4.847 6.585 1.00 80.56 231 ASN A O 1
ATOM 1826 N N . ARG A 1 232 ? -2.584 -6.716 5.398 1.00 73.50 232 ARG A N 1
ATOM 1827 C CA . ARG A 1 232 ? -1.662 -7.543 6.191 1.00 73.50 232 ARG A CA 1
ATOM 1828 C C . ARG A 1 232 ? -0.214 -7.063 6.100 1.00 73.50 232 ARG A C 1
ATOM 1830 O O . ARG A 1 232 ? 0.495 -7.130 7.094 1.00 73.50 232 ARG A O 1
ATOM 1837 N N . ARG A 1 233 ? 0.214 -6.573 4.932 1.00 74.50 233 ARG A N 1
ATOM 1838 C CA . ARG A 1 233 ? 1.579 -6.078 4.711 1.00 74.50 233 ARG A CA 1
ATOM 1839 C C . ARG A 1 233 ? 1.883 -4.899 5.632 1.00 74.50 233 ARG A C 1
ATOM 1841 O O . ARG A 1 233 ? 2.936 -4.902 6.249 1.00 74.50 233 ARG A O 1
ATOM 1848 N N . ILE A 1 234 ? 0.969 -3.935 5.725 1.00 76.88 234 ILE A N 1
ATOM 1849 C CA . ILE A 1 234 ? 1.143 -2.730 6.548 1.00 76.88 234 ILE A CA 1
ATOM 1850 C C . ILE A 1 234 ? 0.979 -3.058 8.033 1.00 76.88 234 ILE A C 1
ATOM 1852 O O . ILE A 1 234 ? 1.820 -2.668 8.830 1.00 76.88 234 ILE A O 1
ATOM 1856 N N . ALA A 1 235 ? -0.029 -3.855 8.403 1.00 79.19 235 ALA A N 1
ATOM 1857 C CA . ALA A 1 235 ? -0.216 -4.269 9.796 1.00 79.19 235 ALA A CA 1
ATOM 1858 C C . ALA A 1 235 ? 1.031 -4.972 10.370 1.00 79.19 235 ALA A C 1
ATOM 1860 O O . ALA A 1 235 ? 1.416 -4.718 11.501 1.00 79.19 235 ALA A O 1
ATOM 1861 N N . ASN A 1 236 ? 1.700 -5.810 9.569 1.00 80.56 236 ASN A N 1
ATOM 1862 C CA . ASN A 1 236 ? 2.922 -6.509 9.979 1.00 80.56 236 ASN A CA 1
ATOM 1863 C C . ASN A 1 236 ? 4.154 -5.594 10.119 1.00 80.56 236 ASN A C 1
ATOM 1865 O O . ASN A 1 236 ? 5.190 -6.058 10.590 1.00 80.56 236 ASN A O 1
ATOM 1869 N N . GLN A 1 237 ? 4.088 -4.352 9.635 1.00 79.19 237 GLN A N 1
ATOM 1870 C CA . GLN A 1 237 ? 5.176 -3.381 9.769 1.00 79.19 237 GLN A CA 1
ATOM 1871 C C . GLN A 1 237 ? 5.090 -2.599 11.076 1.00 79.19 237 GLN A C 1
ATOM 1873 O O . GLN A 1 237 ? 6.082 -1.986 11.457 1.00 79.19 237 GLN A O 1
ATOM 1878 N N . TYR A 1 238 ? 3.940 -2.628 11.753 1.00 81.50 238 TYR A N 1
ATOM 1879 C CA . TYR A 1 238 ? 3.793 -1.988 13.049 1.00 81.50 238 TYR A CA 1
ATOM 1880 C C . TYR A 1 238 ? 4.642 -2.724 14.087 1.00 81.50 238 TYR A C 1
ATOM 1882 O O . TYR A 1 238 ? 4.667 -3.954 14.136 1.00 81.50 238 TYR A O 1
ATOM 1890 N N . GLY A 1 239 ? 5.314 -1.969 14.952 1.00 78.75 239 GLY A N 1
ATOM 1891 C CA . GLY A 1 239 ? 6.079 -2.491 16.090 1.00 78.75 239 GLY A CA 1
ATOM 1892 C C . GLY A 1 239 ? 5.216 -3.115 17.198 1.00 78.75 239 GLY A C 1
ATOM 1893 O O . GLY A 1 239 ? 5.735 -3.456 18.257 1.00 78.75 239 GLY A O 1
ATOM 1894 N N . VAL A 1 240 ? 3.909 -3.258 16.964 1.00 83.06 240 VAL A N 1
ATOM 1895 C CA . VAL A 1 240 ? 2.876 -3.721 17.899 1.00 83.06 240 VAL A CA 1
ATOM 1896 C C . VAL A 1 240 ? 2.021 -4.815 17.255 1.00 83.06 240 VAL A C 1
ATOM 1898 O O . VAL A 1 240 ? 1.955 -4.930 16.030 1.00 83.06 240 VAL A O 1
ATOM 1901 N N . GLU A 1 241 ? 1.335 -5.623 18.067 1.00 87.62 241 GLU A N 1
ATOM 1902 C CA . GLU A 1 241 ? 0.433 -6.656 17.548 1.00 87.62 241 GLU A CA 1
ATOM 1903 C C . GLU A 1 241 ? -0.765 -6.017 16.830 1.00 87.62 241 GLU A C 1
ATOM 1905 O O . GLU A 1 241 ? -1.631 -5.397 17.448 1.00 87.62 241 GLU A O 1
ATOM 1910 N N . ALA A 1 242 ? -0.815 -6.183 15.508 1.00 89.75 242 ALA A N 1
ATOM 1911 C CA . ALA A 1 242 ? -1.850 -5.603 14.669 1.00 89.75 242 ALA A CA 1
ATOM 1912 C C . ALA A 1 242 ? -2.418 -6.603 13.661 1.00 89.75 242 ALA A C 1
ATOM 1914 O O . ALA A 1 242 ? -1.742 -7.502 13.154 1.00 89.75 242 ALA A O 1
ATOM 1915 N N . ARG A 1 243 ? -3.696 -6.417 13.324 1.00 89.62 243 ARG A N 1
ATOM 1916 C CA . ARG A 1 243 ? -4.417 -7.221 12.329 1.00 89.62 243 ARG A CA 1
ATOM 1917 C C . ARG A 1 243 ? -4.748 -6.367 11.116 1.00 89.62 243 ARG A C 1
ATOM 1919 O O . ARG A 1 243 ? -5.000 -5.179 11.223 1.00 89.62 243 ARG A O 1
ATOM 1926 N N . SER A 1 244 ? -4.820 -6.960 9.930 1.00 88.12 244 SER A N 1
ATOM 1927 C CA . SER A 1 244 ? -5.412 -6.245 8.790 1.00 88.12 244 SER A CA 1
ATOM 1928 C C . SER A 1 244 ? -6.922 -6.073 8.986 1.00 88.12 244 SER A C 1
ATOM 1930 O O . SER A 1 244 ? -7.539 -7.042 9.445 1.00 88.12 244 SER A O 1
ATOM 1932 N N . ILE A 1 245 ? -7.518 -4.980 8.494 1.00 91.75 245 ILE A N 1
ATOM 1933 C CA . ILE A 1 245 ? -8.984 -4.801 8.434 1.00 91.75 245 ILE A CA 1
ATOM 1934 C C . ILE A 1 245 ? -9.655 -6.061 7.878 1.00 91.75 245 ILE A C 1
ATOM 1936 O O . ILE A 1 245 ? -10.549 -6.614 8.507 1.00 91.75 245 ILE A O 1
ATOM 1940 N N . TYR A 1 246 ? -9.146 -6.599 6.765 1.00 87.44 246 TYR A N 1
ATOM 1941 C CA . TYR A 1 246 ? -9.739 -7.766 6.111 1.00 87.44 246 TYR A CA 1
ATOM 1942 C C . TYR A 1 246 ? -9.860 -9.005 7.005 1.00 87.44 246 TYR A C 1
ATOM 1944 O O . TYR A 1 246 ? -10.858 -9.711 6.952 1.00 87.44 246 TYR A O 1
ATOM 1952 N N . THR A 1 247 ? -8.846 -9.268 7.834 1.00 87.12 247 THR A N 1
ATOM 1953 C CA . THR A 1 247 ? -8.876 -10.406 8.772 1.00 87.12 247 THR A CA 1
ATOM 1954 C C . THR A 1 247 ? -9.637 -10.070 10.058 1.00 87.12 247 THR A C 1
ATOM 1956 O O . THR A 1 247 ? -9.928 -10.962 10.850 1.00 87.12 247 THR A O 1
ATOM 1959 N N . ALA A 1 248 ? -9.886 -8.790 10.330 1.00 88.69 248 ALA A N 1
ATOM 1960 C CA . ALA A 1 248 ? -10.635 -8.349 11.498 1.00 88.69 248 ALA A CA 1
ATOM 1961 C C . ALA A 1 248 ? -12.144 -8.420 11.249 1.00 88.69 248 ALA A C 1
ATOM 1963 O O . ALA A 1 248 ? -12.855 -8.972 12.080 1.00 88.69 248 ALA A O 1
ATOM 1964 N N . ILE A 1 249 ? -12.603 -7.919 10.097 1.00 92.44 249 ILE A N 1
ATOM 1965 C CA . ILE A 1 249 ? -14.026 -7.632 9.883 1.00 92.44 249 ILE A CA 1
ATOM 1966 C C . ILE A 1 249 ? -14.734 -8.581 8.920 1.00 92.44 249 ILE A C 1
ATOM 1968 O O . ILE A 1 249 ? -15.957 -8.576 8.890 1.00 92.44 249 ILE A O 1
ATOM 1972 N N . TYR A 1 250 ? -14.023 -9.387 8.125 1.00 89.62 250 TYR A N 1
ATOM 1973 C CA . TYR A 1 250 ? -14.658 -10.327 7.193 1.00 89.62 250 TYR A CA 1
ATOM 1974 C C . TYR A 1 250 ? -14.489 -11.775 7.632 1.00 89.62 250 TYR A C 1
ATOM 1976 O O . TYR A 1 250 ? -13.490 -12.171 8.234 1.00 89.62 250 TYR A O 1
ATOM 1984 N N . SER A 1 251 ? -15.482 -12.589 7.286 1.00 85.75 251 SER A N 1
ATOM 1985 C CA . SER A 1 251 ? -15.425 -14.036 7.469 1.00 85.75 251 SER A CA 1
ATOM 1986 C C . SER A 1 251 ? -14.296 -14.650 6.634 1.00 85.75 251 SER A C 1
ATOM 1988 O O . SER A 1 251 ? -14.056 -14.236 5.508 1.00 85.75 251 SER A O 1
ATOM 1990 N N . GLY A 1 252 ? -13.614 -15.673 7.154 1.00 76.38 252 GLY A N 1
ATOM 1991 C CA . GLY A 1 252 ? -12.577 -16.396 6.399 1.00 76.38 252 GLY A CA 1
ATOM 1992 C C . GLY A 1 252 ? -13.126 -17.337 5.317 1.00 76.38 252 GLY A C 1
ATOM 1993 O O . GLY A 1 252 ? -12.358 -17.864 4.518 1.00 76.38 252 GLY A O 1
ATOM 1994 N N . ASN A 1 253 ? -14.446 -17.548 5.289 1.00 79.56 253 ASN A N 1
ATOM 1995 C CA . ASN A 1 253 ? -15.116 -18.526 4.437 1.00 79.56 253 ASN A CA 1
ATOM 1996 C C . ASN A 1 253 ? -15.992 -17.807 3.397 1.00 79.56 253 ASN A C 1
ATOM 1998 O O . ASN A 1 253 ? -17.117 -17.416 3.725 1.00 79.56 253 ASN A O 1
ATOM 2002 N N . PRO A 1 254 ? -15.517 -17.629 2.153 1.00 84.38 254 PRO A N 1
ATOM 2003 C CA . PRO A 1 254 ? -16.289 -16.946 1.127 1.00 84.38 254 PRO A CA 1
ATOM 2004 C C . PRO A 1 254 ? -17.485 -17.785 0.672 1.00 84.38 254 PRO A C 1
ATOM 2006 O O . PRO A 1 254 ? -17.415 -19.011 0.570 1.00 84.38 254 PRO A O 1
ATOM 2009 N N . LYS A 1 255 ? -18.579 -17.107 0.326 1.00 88.19 255 LYS A N 1
ATOM 2010 C CA . LYS A 1 255 ? -19.767 -17.710 -0.285 1.00 88.19 255 LYS A CA 1
ATOM 2011 C C . LYS A 1 255 ? -19.799 -17.392 -1.770 1.00 88.19 255 LYS A C 1
ATOM 2013 O O . LYS A 1 255 ? -19.571 -16.253 -2.164 1.00 88.19 255 LYS A O 1
ATOM 2018 N N . LEU A 1 256 ? -20.138 -18.377 -2.594 1.00 86.56 256 LEU A N 1
ATOM 2019 C CA . LEU A 1 256 ? -20.342 -18.154 -4.021 1.00 86.56 256 LEU A CA 1
ATOM 2020 C C . LEU A 1 256 ? -21.717 -17.501 -4.247 1.00 86.56 256 LEU A C 1
ATOM 2022 O O . LEU A 1 256 ? -22.746 -18.121 -3.979 1.00 86.56 256 LEU A O 1
ATOM 2026 N N . LYS A 1 257 ? -21.744 -16.256 -4.731 1.00 84.88 257 LYS A N 1
ATOM 2027 C CA . LYS A 1 257 ? -22.962 -15.514 -5.106 1.00 84.88 257 LYS A CA 1
ATOM 2028 C C . LYS A 1 257 ? -22.790 -15.003 -6.535 1.00 84.88 257 LYS A C 1
ATOM 2030 O O . LYS A 1 257 ? -21.811 -14.329 -6.811 1.00 84.88 257 LYS A O 1
ATOM 2035 N N . HIS A 1 258 ? -23.706 -15.334 -7.446 1.00 83.31 258 HIS A N 1
ATOM 2036 C CA . HIS A 1 258 ? -23.660 -14.890 -8.854 1.00 83.31 258 HIS A CA 1
ATOM 2037 C C . HIS A 1 258 ? -22.279 -15.048 -9.530 1.00 83.31 258 HIS A C 1
ATOM 2039 O O . HIS A 1 258 ? -21.806 -14.143 -10.205 1.00 83.31 258 HIS A O 1
ATOM 2045 N N . ASN A 1 259 ? -21.633 -16.208 -9.347 1.00 81.50 259 ASN A N 1
ATOM 2046 C CA . ASN A 1 259 ? -20.301 -16.519 -9.892 1.00 81.50 259 ASN A CA 1
ATOM 2047 C C . ASN A 1 259 ? -19.132 -15.686 -9.315 1.00 81.50 259 ASN A C 1
ATOM 2049 O O . ASN A 1 259 ? -18.046 -15.660 -9.888 1.00 81.50 259 ASN A O 1
ATOM 2053 N N . GLN A 1 260 ? -19.343 -15.058 -8.157 1.00 82.25 260 GLN A N 1
ATOM 2054 C CA . GLN A 1 260 ? -18.362 -14.267 -7.422 1.00 82.25 260 GLN A CA 1
ATOM 2055 C C . GLN A 1 260 ? -18.183 -14.812 -5.997 1.00 82.25 260 GLN A C 1
ATOM 2057 O O . GLN A 1 260 ? -19.157 -15.167 -5.327 1.00 82.25 260 GLN A O 1
ATOM 2062 N N . PHE A 1 261 ? -16.942 -14.878 -5.509 1.00 78.81 261 PHE A N 1
ATOM 2063 C CA . PHE A 1 261 ? -16.639 -15.203 -4.115 1.00 78.81 261 PHE A CA 1
ATOM 2064 C C . PHE A 1 261 ? -16.850 -13.978 -3.227 1.00 78.81 261 PHE A C 1
ATOM 2066 O O . PHE A 1 261 ? -16.117 -12.996 -3.326 1.00 78.81 261 PHE A O 1
ATOM 2073 N N . VAL A 1 262 ? -17.842 -14.047 -2.344 1.00 86.56 262 VAL A N 1
ATOM 2074 C CA . VAL A 1 262 ? -18.205 -12.961 -1.434 1.00 86.56 262 VAL A CA 1
ATOM 2075 C C . VAL A 1 262 ? -17.811 -13.319 -0.007 1.00 86.56 262 VAL A C 1
ATOM 2077 O O . VAL A 1 262 ? -18.322 -14.287 0.560 1.00 86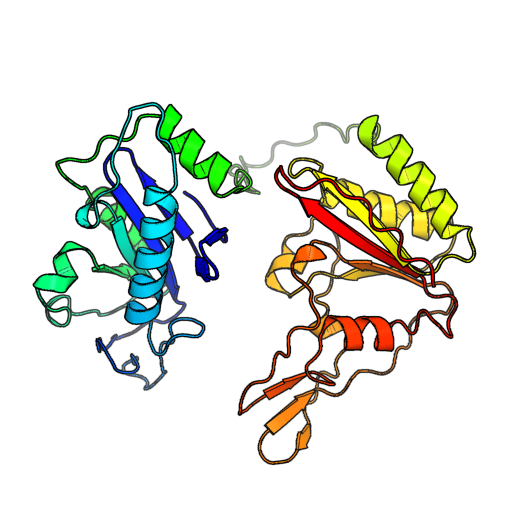.56 262 VAL A O 1
ATOM 2080 N N . PHE A 1 263 ? -16.919 -12.527 0.578 1.00 86.75 263 PHE A N 1
ATOM 2081 C CA . PHE A 1 263 ? -16.546 -12.613 1.987 1.00 86.75 263 PHE A CA 1
ATOM 2082 C C . PHE A 1 263 ? -17.500 -11.732 2.793 1.00 86.75 263 PHE A C 1
ATOM 2084 O O . PHE A 1 263 ? -17.359 -10.512 2.803 1.00 86.75 263 PHE A O 1
ATOM 2091 N N . ASP A 1 264 ? -18.505 -12.336 3.427 1.00 90.00 264 ASP A N 1
ATOM 2092 C CA . ASP A 1 264 ? -19.476 -11.585 4.231 1.00 90.00 264 ASP A CA 1
ATOM 2093 C C . ASP A 1 264 ? -18.794 -10.967 5.469 1.00 90.00 264 ASP A C 1
ATOM 2095 O O . ASP A 1 264 ? -17.793 -11.502 5.967 1.00 90.00 264 ASP A O 1
ATOM 2099 N N . LEU A 1 265 ? -19.361 -9.866 5.974 1.00 90.81 265 LEU A N 1
ATOM 2100 C CA . LEU A 1 265 ? -18.943 -9.243 7.230 1.00 90.81 265 LEU A CA 1
ATOM 2101 C C . LEU A 1 265 ? -19.066 -10.257 8.377 1.00 90.81 265 LEU A C 1
ATOM 2103 O O . LEU A 1 265 ? -20.079 -10.950 8.507 1.00 90.81 265 LEU A O 1
ATOM 2107 N N . ALA A 1 266 ? -18.015 -10.375 9.179 1.00 89.50 266 ALA A N 1
ATOM 2108 C CA . ALA A 1 266 ? -18.009 -11.192 10.376 1.00 89.50 266 ALA A CA 1
ATOM 2109 C C . ALA A 1 266 ? -18.881 -10.535 11.461 1.00 89.50 266 ALA A C 1
ATOM 2111 O O . ALA A 1 266 ? -18.930 -9.307 11.546 1.00 89.50 266 ALA A O 1
ATOM 2112 N N . PRO A 1 267 ? -19.563 -11.327 12.305 1.00 87.00 267 PRO A N 1
ATOM 2113 C CA . PRO A 1 267 ? -20.182 -10.786 13.506 1.00 87.00 267 PRO A CA 1
ATOM 2114 C C . PRO A 1 267 ? -19.106 -10.201 14.427 1.00 87.00 267 PRO A C 1
ATOM 2116 O O . PRO A 1 267 ? -18.047 -10.802 14.617 1.00 87.00 267 PRO A O 1
ATOM 2119 N N . ASN A 1 268 ? -19.391 -9.037 15.004 1.00 89.50 268 ASN A N 1
ATOM 2120 C CA . ASN A 1 268 ? -18.533 -8.450 16.019 1.00 89.50 268 ASN A CA 1
ATOM 2121 C C . ASN A 1 268 ? -18.839 -9.101 17.379 1.00 89.50 268 ASN A C 1
ATOM 2123 O O . ASN A 1 268 ? -19.981 -9.082 17.840 1.00 89.50 268 ASN A O 1
ATOM 2127 N N . HIS A 1 269 ? -17.823 -9.719 17.981 1.00 86.62 269 HIS A N 1
ATOM 2128 C CA . HIS A 1 269 ? -17.890 -10.380 19.289 1.00 86.62 269 HIS A CA 1
ATOM 2129 C C . HIS A 1 269 ? -16.991 -9.702 20.329 1.00 86.62 269 HIS A C 1
ATOM 2131 O O . HIS A 1 269 ? -16.768 -10.263 21.404 1.00 86.62 269 HIS A O 1
ATOM 2137 N N . ASP A 1 270 ? -16.458 -8.527 20.001 1.00 87.31 270 ASP A N 1
ATOM 2138 C CA . ASP A 1 270 ? -15.643 -7.747 20.916 1.00 87.31 270 ASP A CA 1
ATOM 2139 C C . ASP A 1 270 ? -16.521 -7.157 22.035 1.00 87.31 270 ASP A C 1
ATOM 2141 O O . ASP A 1 270 ? -17.749 -7.084 21.944 1.00 87.31 270 ASP A O 1
ATOM 2145 N N . THR A 1 271 ? -15.891 -6.803 23.153 1.00 84.06 271 THR A N 1
ATOM 2146 C CA . THR A 1 271 ? -16.600 -6.293 24.335 1.00 84.06 271 THR A CA 1
ATOM 2147 C C . THR A 1 271 ? -17.185 -4.908 24.084 1.00 84.06 271 THR A C 1
ATOM 2149 O O . THR A 1 271 ? -16.530 -4.109 23.435 1.00 84.06 271 THR A O 1
ATOM 2152 N N . GLU A 1 272 ? -18.299 -4.543 24.725 1.00 79.94 272 GLU A N 1
ATOM 2153 C CA . GLU A 1 272 ? -18.908 -3.208 24.551 1.00 79.94 272 GLU A CA 1
ATOM 2154 C C . GLU A 1 272 ? -17.932 -2.036 24.770 1.00 79.94 272 GLU A C 1
ATOM 2156 O O . GLU A 1 272 ? -18.043 -1.010 24.106 1.00 79.94 272 GLU A O 1
ATOM 2161 N N . ASN A 1 273 ? -16.949 -2.189 25.664 1.00 85.81 273 ASN A N 1
ATOM 2162 C CA . ASN A 1 273 ? -15.934 -1.176 25.950 1.00 85.81 273 ASN A CA 1
ATOM 2163 C C . ASN A 1 273 ? -14.623 -1.439 25.177 1.00 85.81 273 ASN A C 1
ATOM 2165 O O . ASN A 1 273 ? -13.573 -1.702 25.772 1.00 85.81 273 ASN A O 1
ATOM 2169 N N . HIS A 1 274 ? -14.698 -1.414 23.843 1.00 91.19 274 HIS A N 1
ATOM 2170 C CA . HIS A 1 274 ? -13.574 -1.703 22.942 1.00 91.19 274 HIS A CA 1
ATOM 2171 C C . HIS A 1 274 ? -13.158 -0.486 22.116 1.00 91.19 274 HIS A C 1
ATOM 2173 O O . HIS A 1 274 ? -13.993 0.256 21.594 1.00 91.19 274 HIS A O 1
ATOM 2179 N N . LEU A 1 275 ? -11.848 -0.299 21.985 1.00 93.25 275 LEU A N 1
ATOM 2180 C CA . LEU A 1 275 ? -11.218 0.705 21.142 1.00 93.25 275 LEU A CA 1
ATOM 2181 C C . LEU A 1 275 ? -10.629 0.043 19.896 1.00 93.25 275 LEU A C 1
ATOM 2183 O O . LEU A 1 275 ? -9.787 -0.850 19.987 1.00 93.25 275 LEU A O 1
ATOM 2187 N N . TYR A 1 276 ? -11.004 0.543 18.727 1.00 94.56 276 TYR A N 1
ATOM 2188 C CA . TYR A 1 276 ? -10.351 0.201 17.469 1.00 94.56 276 TYR A CA 1
ATOM 2189 C C . TYR A 1 276 ? -9.417 1.330 17.052 1.00 94.56 276 TYR A C 1
ATOM 2191 O O . TYR A 1 276 ? -9.831 2.485 16.975 1.00 94.56 276 TYR A O 1
ATOM 2199 N N . VAL A 1 277 ? -8.165 0.999 16.753 1.00 93.81 277 VAL A N 1
ATOM 2200 C CA . VAL A 1 277 ? -7.153 1.964 16.311 1.00 93.81 277 VAL A CA 1
ATOM 2201 C C . VAL A 1 277 ? -6.702 1.580 14.912 1.00 93.81 277 VAL A C 1
ATOM 2203 O O . VAL A 1 277 ? -6.098 0.529 14.734 1.00 93.81 277 VAL A O 1
ATOM 2206 N N . LEU A 1 278 ? -6.990 2.408 13.910 1.00 92.31 278 LEU A N 1
ATOM 2207 C CA . LEU A 1 278 ? -6.542 2.195 12.536 1.00 92.31 278 LEU A CA 1
ATOM 2208 C C . LEU A 1 278 ? -5.280 3.014 12.257 1.00 92.31 278 LEU A C 1
ATOM 2210 O O . LEU A 1 278 ? -5.338 4.243 12.178 1.00 92.31 278 LEU A O 1
ATOM 2214 N N . GLY A 1 279 ? -4.158 2.323 12.063 1.00 88.88 279 GLY A N 1
ATOM 2215 C CA . GLY A 1 279 ? -2.942 2.909 11.505 1.00 88.88 279 GLY A CA 1
ATOM 2216 C C . GLY A 1 279 ? -3.089 3.189 10.006 1.00 88.88 279 GLY A C 1
ATOM 2217 O O . GLY A 1 279 ? -3.879 2.539 9.320 1.00 88.88 279 GLY A O 1
ATOM 2218 N N . ASP A 1 280 ? -2.335 4.171 9.503 1.00 83.94 280 ASP A N 1
ATOM 2219 C CA . ASP A 1 280 ? -2.320 4.573 8.086 1.00 83.94 280 ASP A CA 1
ATOM 2220 C C . ASP A 1 280 ? -3.723 4.726 7.477 1.00 83.94 280 ASP A C 1
ATOM 2222 O O . ASP A 1 280 ? -4.002 4.280 6.360 1.00 83.94 280 ASP A O 1
ATOM 2226 N N . ALA A 1 281 ? -4.631 5.371 8.215 1.00 85.44 281 ALA A N 1
ATOM 2227 C CA . ALA A 1 281 ? -6.042 5.457 7.848 1.00 85.44 281 ALA A CA 1
ATOM 2228 C C . ALA A 1 281 ? -6.275 6.172 6.499 1.00 85.44 281 ALA A C 1
ATOM 2230 O O . ALA A 1 281 ? -7.315 5.976 5.877 1.00 85.44 281 ALA A O 1
ATOM 2231 N N . TYR A 1 282 ? -5.289 6.926 5.994 1.00 81.81 282 TYR A N 1
ATOM 2232 C CA . TYR A 1 282 ? -5.327 7.584 4.681 1.00 81.81 282 TYR A CA 1
ATOM 2233 C C . TYR A 1 282 ? -5.353 6.593 3.504 1.00 81.81 282 TYR A C 1
ATOM 2235 O O . TYR A 1 282 ? -5.676 6.984 2.384 1.00 81.81 282 TYR A O 1
ATOM 2243 N N . LEU A 1 283 ? -5.020 5.319 3.739 1.00 80.19 283 LEU A N 1
ATOM 2244 C CA . LEU A 1 283 ? -5.057 4.249 2.737 1.00 80.19 283 LEU A CA 1
ATOM 2245 C C . LEU A 1 283 ? -6.414 3.539 2.653 1.00 80.19 283 LEU A C 1
ATOM 2247 O O . LEU A 1 283 ? -6.585 2.635 1.834 1.00 80.19 283 LEU A O 1
ATOM 2251 N N . VAL A 1 284 ? -7.373 3.915 3.498 1.00 81.56 284 VAL A N 1
ATOM 2252 C CA . VAL A 1 284 ? -8.696 3.293 3.570 1.00 81.56 284 VAL A CA 1
ATOM 2253 C C . VAL A 1 284 ? -9.736 4.292 3.073 1.00 81.56 284 VAL A C 1
ATOM 2255 O O . VAL A 1 284 ? -9.795 5.428 3.531 1.00 81.56 284 VAL A O 1
ATOM 2258 N N . SER A 1 285 ? -10.554 3.878 2.106 1.00 79.31 285 SER A N 1
ATOM 2259 C CA . SER A 1 285 ? -11.612 4.709 1.524 1.00 79.31 285 SER A CA 1
ATOM 2260 C C . SER A 1 285 ? -12.835 3.865 1.171 1.00 79.31 285 SER A C 1
ATOM 2262 O O . SER A 1 285 ? -12.752 2.638 1.123 1.00 79.31 285 SER A O 1
ATOM 2264 N N . ASP A 1 286 ? -13.942 4.536 0.858 1.00 80.81 286 ASP A N 1
ATOM 2265 C CA . ASP A 1 286 ? -15.170 3.921 0.331 1.00 80.81 286 ASP A CA 1
ATOM 2266 C C . ASP A 1 286 ? -15.186 3.772 -1.192 1.00 80.81 286 ASP A C 1
ATOM 2268 O O . ASP A 1 286 ? -16.233 3.568 -1.810 1.00 80.81 286 ASP A O 1
ATOM 2272 N N . THR A 1 287 ? -14.013 3.849 -1.824 1.00 73.69 287 THR A N 1
ATOM 2273 C CA . THR A 1 287 ? -13.907 3.532 -3.246 1.00 73.69 287 THR A CA 1
ATOM 2274 C C . THR A 1 287 ? -14.327 2.073 -3.456 1.00 73.69 287 THR A C 1
ATOM 2276 O O . THR A 1 287 ? -13.754 1.200 -2.799 1.00 73.69 287 THR A O 1
ATOM 2279 N N . PRO A 1 288 ? -15.283 1.785 -4.362 1.00 66.94 288 PRO A N 1
ATOM 2280 C CA . PRO A 1 288 ? -15.717 0.421 -4.624 1.00 66.94 288 PRO A CA 1
ATOM 2281 C C . PRO A 1 288 ? -14.528 -0.461 -5.011 1.00 66.94 288 PRO A C 1
ATOM 2283 O O . PRO A 1 288 ? -13.862 -0.212 -6.019 1.00 66.94 288 PRO A O 1
ATOM 2286 N N . PHE A 1 289 ? -14.259 -1.485 -4.206 1.00 62.66 289 PHE A N 1
ATOM 2287 C CA . PHE A 1 289 ? -13.212 -2.468 -4.453 1.00 62.66 289 PHE A CA 1
ATOM 2288 C C . PHE A 1 289 ? -13.851 -3.840 -4.670 1.00 62.66 289 PHE A C 1
ATOM 2290 O O . PHE A 1 289 ? -13.992 -4.659 -3.761 1.00 62.66 289 PHE A O 1
ATOM 2297 N N . GLU A 1 290 ? -14.264 -4.073 -5.912 1.00 65.94 290 GLU A N 1
ATOM 2298 C CA . GLU A 1 290 ? -14.871 -5.316 -6.368 1.00 65.94 290 GLU A CA 1
ATOM 2299 C C . GLU A 1 290 ? -14.147 -5.801 -7.623 1.00 65.94 290 GLU A C 1
ATOM 2301 O O . GLU A 1 290 ? -13.758 -5.016 -8.488 1.00 65.94 290 GLU A O 1
ATOM 2306 N N . THR A 1 291 ? -13.945 -7.112 -7.715 1.00 64.88 291 THR A N 1
ATOM 2307 C CA . THR A 1 291 ? -13.437 -7.759 -8.927 1.00 64.88 291 THR A CA 1
ATOM 2308 C C . THR A 1 291 ? -14.492 -8.717 -9.457 1.00 64.88 291 THR A C 1
ATOM 2310 O O . THR A 1 291 ? -15.299 -9.238 -8.685 1.00 64.88 291 THR A O 1
ATOM 2313 N N . ASP A 1 292 ? -14.420 -9.061 -10.744 1.00 69.25 292 ASP A N 1
ATOM 2314 C CA . ASP A 1 292 ? -15.334 -10.028 -11.376 1.00 69.25 292 ASP A CA 1
ATOM 2315 C C . ASP A 1 292 ? -15.391 -11.391 -10.658 1.00 69.25 292 ASP A C 1
ATOM 2317 O O . ASP A 1 292 ? -16.322 -12.166 -10.854 1.00 69.25 292 ASP A O 1
ATOM 2321 N N . ARG A 1 293 ? -14.381 -11.712 -9.837 1.00 72.06 293 ARG A N 1
ATOM 2322 C CA . ARG A 1 293 ? -14.257 -12.998 -9.138 1.00 72.06 293 ARG A CA 1
ATOM 2323 C C . ARG A 1 293 ? -14.439 -12.910 -7.630 1.00 72.06 293 ARG A C 1
ATOM 2325 O O . ARG A 1 293 ? -14.711 -13.937 -7.013 1.00 72.06 293 ARG A O 1
ATOM 2332 N N . LEU A 1 294 ? -14.254 -11.739 -7.024 1.00 77.75 294 LEU A N 1
ATOM 2333 C CA . LEU A 1 294 ? -14.137 -11.602 -5.575 1.00 77.75 294 LEU A CA 1
ATOM 2334 C C . LEU A 1 294 ? -14.637 -10.244 -5.079 1.00 77.75 294 LEU A C 1
ATOM 2336 O O . LEU A 1 294 ? -14.278 -9.209 -5.646 1.00 77.75 294 LEU A O 1
ATOM 2340 N N . ARG A 1 295 ? -15.394 -10.270 -3.976 1.00 84.56 295 ARG A N 1
ATOM 2341 C CA . ARG A 1 295 ? -15.878 -9.092 -3.247 1.00 84.56 295 ARG A CA 1
ATOM 2342 C C . ARG A 1 295 ? -15.799 -9.306 -1.736 1.00 84.56 295 ARG A C 1
ATOM 2344 O O . ARG A 1 295 ? -16.135 -10.379 -1.238 1.00 84.56 295 ARG A O 1
ATOM 2351 N N . TYR A 1 296 ? -15.408 -8.270 -1.005 1.00 84.38 296 TYR A N 1
ATOM 2352 C CA . TYR A 1 296 ? -15.516 -8.223 0.453 1.00 84.38 296 TYR A CA 1
ATOM 2353 C C . TYR A 1 296 ? -16.736 -7.395 0.850 1.00 84.38 296 TYR A C 1
ATOM 2355 O O . TYR A 1 296 ? -16.923 -6.315 0.303 1.00 84.38 296 TYR A O 1
ATOM 2363 N N . GLY A 1 297 ? -17.573 -7.928 1.744 1.00 88.06 297 GLY A N 1
ATOM 2364 C CA . GLY A 1 297 ? -18.778 -7.279 2.259 1.00 88.06 297 GLY A CA 1
ATOM 2365 C C . GLY A 1 297 ? -19.636 -6.614 1.181 1.00 88.06 297 GLY A C 1
ATOM 2366 O O . GLY A 1 297 ? -20.114 -7.274 0.243 1.00 88.06 297 GLY A O 1
ATOM 2367 N N . SER A 1 298 ? -19.837 -5.307 1.345 1.00 88.31 298 SER A N 1
ATOM 2368 C CA . SER A 1 298 ? -20.565 -4.438 0.416 1.00 88.31 298 SER A CA 1
ATOM 2369 C C . SER A 1 298 ? -19.725 -3.985 -0.785 1.00 88.31 298 SER A C 1
ATOM 2371 O O . SER A 1 298 ? -20.282 -3.491 -1.761 1.00 88.31 298 SER A O 1
ATOM 2373 N N . GLY A 1 299 ? -18.405 -4.182 -0.743 1.00 84.25 299 GLY A N 1
ATOM 2374 C CA . GLY A 1 299 ? -17.437 -3.624 -1.691 1.00 84.25 299 GLY A CA 1
ATOM 2375 C C . GLY A 1 299 ? -16.878 -2.266 -1.254 1.00 84.25 299 GLY A C 1
ATOM 2376 O O . GLY A 1 299 ? -16.036 -1.712 -1.958 1.00 84.25 299 GLY A O 1
ATOM 2377 N N . GLN A 1 300 ? -17.313 -1.742 -0.105 1.00 87.25 300 GLN A N 1
ATOM 2378 C CA . GLN A 1 300 ? -16.900 -0.457 0.459 1.00 87.25 300 GLN A CA 1
ATOM 2379 C C . GLN A 1 300 ? -16.195 -0.688 1.800 1.00 87.25 300 GLN A C 1
ATOM 2381 O O . GLN A 1 300 ? -16.831 -0.959 2.815 1.00 87.25 300 GLN A O 1
ATOM 2386 N N . LEU A 1 301 ? -14.858 -0.633 1.803 1.00 86.94 301 LEU A N 1
ATOM 2387 C CA . LEU A 1 301 ? -14.055 -1.081 2.947 1.00 86.94 301 LEU A CA 1
ATOM 2388 C C . LEU A 1 301 ? -14.240 -0.213 4.200 1.00 86.94 301 LEU A C 1
ATOM 2390 O O . LEU A 1 301 ? -14.271 -0.755 5.305 1.00 86.94 301 LEU A O 1
ATOM 2394 N N . LEU A 1 302 ? -14.325 1.113 4.044 1.00 88.00 302 LEU A N 1
ATOM 2395 C CA . LEU A 1 302 ? -14.493 2.026 5.175 1.00 88.00 302 LEU A CA 1
ATOM 2396 C C . LEU A 1 302 ? -15.898 1.890 5.774 1.00 88.00 302 LEU A C 1
ATOM 2398 O O . LEU A 1 302 ? -16.031 1.754 6.988 1.00 88.00 302 LEU A O 1
ATOM 2402 N N . GLY A 1 303 ? -16.926 1.851 4.930 1.00 88.81 303 GLY A N 1
ATOM 2403 C CA . GLY A 1 303 ? -18.309 1.624 5.323 1.00 88.81 303 GLY A CA 1
ATOM 2404 C C . GLY A 1 303 ? -18.479 0.285 6.032 1.00 88.81 303 GLY A C 1
ATOM 2405 O O . GLY A 1 303 ? -19.049 0.232 7.118 1.00 88.81 303 GLY A O 1
ATOM 2406 N N . ASP A 1 304 ? -17.908 -0.790 5.488 1.00 90.81 304 ASP A N 1
ATOM 2407 C CA . ASP A 1 304 ? -17.935 -2.114 6.114 1.00 90.81 304 ASP A CA 1
ATOM 2408 C C . ASP A 1 304 ? -17.209 -2.133 7.472 1.00 90.81 304 ASP A C 1
ATOM 2410 O O . ASP A 1 304 ? -17.702 -2.748 8.419 1.00 90.81 304 ASP A O 1
ATOM 2414 N N . LEU A 1 305 ? -16.082 -1.422 7.612 1.00 91.69 305 LEU A N 1
ATOM 2415 C CA . LEU A 1 305 ? -15.375 -1.277 8.889 1.00 91.69 305 LEU A CA 1
ATOM 2416 C C . LEU A 1 305 ? -16.223 -0.533 9.929 1.00 91.69 305 LEU A C 1
ATOM 2418 O O . LEU A 1 305 ? -16.364 -1.007 11.056 1.00 91.69 305 LEU A O 1
ATOM 2422 N N . LEU A 1 306 ? -16.806 0.611 9.567 1.00 90.00 306 LEU A N 1
ATOM 2423 C CA . LEU A 1 306 ? -17.650 1.389 10.478 1.00 90.00 306 LEU A CA 1
ATOM 2424 C C . LEU A 1 306 ? -18.916 0.616 10.873 1.00 90.00 306 LEU A C 1
ATOM 2426 O O . LEU A 1 306 ? -19.313 0.653 12.038 1.00 90.00 306 LEU A O 1
ATOM 2430 N N . ASN A 1 307 ? -19.492 -0.147 9.940 1.00 90.62 307 ASN A N 1
ATOM 2431 C CA . ASN A 1 307 ? -20.614 -1.049 10.198 1.00 90.62 307 ASN A CA 1
ATOM 2432 C C . ASN A 1 307 ? -20.230 -2.184 11.157 1.00 90.62 307 ASN A C 1
ATOM 2434 O O . ASN A 1 307 ? -21.001 -2.507 12.057 1.00 90.62 307 ASN A O 1
ATOM 2438 N N . PHE A 1 308 ? -19.041 -2.772 10.994 1.00 91.31 308 PHE A N 1
ATOM 2439 C CA . PHE A 1 308 ? -18.533 -3.810 11.893 1.00 91.31 308 PHE A CA 1
ATOM 2440 C C . PHE A 1 308 ? -18.324 -3.285 13.316 1.00 91.31 308 PHE A C 1
ATOM 2442 O O . PHE A 1 308 ? -18.728 -3.929 14.284 1.00 91.31 308 PHE A O 1
ATOM 2449 N N . ILE A 1 309 ? -17.706 -2.109 13.453 1.00 89.62 309 ILE A N 1
ATOM 2450 C CA . ILE A 1 309 ? -17.485 -1.473 14.760 1.00 89.62 309 ILE A CA 1
ATOM 2451 C C . ILE A 1 309 ? -18.824 -1.052 15.377 1.00 89.62 309 ILE A C 1
ATOM 2453 O O . ILE A 1 309 ? -18.988 -1.101 16.596 1.00 89.62 309 ILE A O 1
ATOM 2457 N N . ASN A 1 310 ? -19.797 -0.691 14.538 1.00 83.81 310 ASN A N 1
ATOM 2458 C CA . ASN A 1 310 ? -21.135 -0.282 14.943 1.00 83.81 310 ASN A CA 1
ATOM 2459 C C . ASN A 1 310 ? -21.111 0.928 15.896 1.00 83.81 310 ASN A C 1
ATOM 2461 O O . ASN A 1 310 ? -21.812 0.954 16.905 1.00 83.81 310 ASN A O 1
ATOM 2465 N N . VAL A 1 311 ? -20.287 1.933 15.569 1.00 68.06 311 VAL A N 1
ATOM 2466 C CA . VAL A 1 311 ? -20.050 3.145 16.387 1.00 68.06 311 VAL A CA 1
ATOM 2467 C C . VAL A 1 311 ? -21.321 3.932 16.740 1.00 68.06 311 VAL A C 1
ATOM 2469 O O . VAL A 1 311 ? -21.300 4.748 17.654 1.00 68.06 311 VAL A O 1
ATOM 2472 N N . THR A 1 312 ? -22.426 3.711 16.026 1.00 65.50 312 THR A N 1
ATOM 2473 C CA . THR A 1 312 ? -23.713 4.389 16.239 1.00 65.50 312 THR A CA 1
ATOM 2474 C C . THR A 1 312 ? -24.603 3.717 17.283 1.00 65.50 312 THR A C 1
ATOM 2476 O O . THR A 1 312 ? -25.443 4.393 17.873 1.00 65.50 312 THR A O 1
ATOM 2479 N N . LEU A 1 313 ? -24.454 2.409 17.510 1.00 65.94 313 LEU A N 1
ATOM 2480 C CA . LEU A 1 313 ? -25.327 1.631 18.403 1.00 65.94 313 LEU A CA 1
ATOM 2481 C C . LEU A 1 313 ? -24.567 0.933 19.541 1.00 65.94 313 LEU A C 1
ATOM 2483 O O . LEU A 1 313 ? -25.203 0.317 20.394 1.00 65.94 313 LEU A O 1
ATOM 2487 N N . SER A 1 314 ? -23.235 1.008 19.565 1.00 73.62 314 SER A N 1
ATOM 2488 C CA . SER A 1 314 ? -22.386 0.436 20.614 1.00 73.62 314 SER A CA 1
ATOM 2489 C C . SER A 1 314 ? -21.640 1.518 21.409 1.00 73.62 314 SER A C 1
ATOM 2491 O O . SER A 1 314 ? -21.633 2.702 21.061 1.00 73.62 314 SER A O 1
ATOM 2493 N N . LEU A 1 315 ? -20.989 1.100 22.499 1.00 78.44 315 LEU A N 1
ATOM 2494 C CA . LEU A 1 315 ? -20.025 1.922 23.239 1.00 78.44 315 LEU A CA 1
ATOM 2495 C C . LEU A 1 315 ? -18.603 1.832 22.647 1.00 78.44 315 LEU A C 1
ATOM 2497 O O . LEU A 1 315 ? -17.656 2.360 23.236 1.00 78.44 315 LEU A O 1
ATOM 2501 N N . HIS A 1 316 ? -18.446 1.193 21.479 1.00 85.62 316 HIS A N 1
ATOM 2502 C CA . HIS A 1 316 ? -17.159 1.110 20.803 1.00 85.62 316 HIS A CA 1
ATOM 2503 C C . HIS A 1 316 ? -16.698 2.490 20.343 1.00 85.62 316 HIS A C 1
ATOM 2505 O O . HIS A 1 316 ? -17.478 3.311 19.857 1.00 85.62 316 HIS A O 1
ATOM 2511 N N . GLN A 1 317 ? -15.394 2.710 20.442 1.00 87.19 317 GLN A N 1
ATOM 2512 C CA . GLN A 1 317 ? -14.745 3.911 19.938 1.00 87.19 317 GLN A CA 1
ATOM 2513 C C . GLN A 1 317 ? -13.752 3.551 18.839 1.00 87.19 317 GLN A C 1
ATOM 2515 O O . GLN A 1 317 ? -13.154 2.473 18.839 1.00 87.19 317 GLN A O 1
ATOM 2520 N N . PHE A 1 318 ? -13.564 4.473 17.903 1.00 89.06 318 PHE A N 1
ATOM 2521 C CA . PHE A 1 318 ? -12.635 4.328 16.796 1.00 89.06 318 PHE A CA 1
ATOM 2522 C C . PHE A 1 318 ? -11.689 5.521 16.716 1.00 89.06 318 PHE A C 1
ATOM 2524 O O . PHE A 1 318 ? -12.122 6.675 16.717 1.00 89.06 318 PHE A O 1
ATOM 2531 N N . VAL A 1 319 ? -10.398 5.225 16.589 1.00 86.94 319 VAL A N 1
ATOM 2532 C CA . VAL A 1 319 ? -9.339 6.199 16.338 1.00 86.94 319 VAL A CA 1
ATOM 2533 C C . VAL A 1 319 ? -8.708 5.905 14.980 1.00 86.94 319 VAL A C 1
ATOM 2535 O O . VAL A 1 319 ? -8.128 4.841 14.780 1.00 86.94 319 VAL A O 1
ATOM 2538 N N . GLY A 1 320 ? -8.787 6.856 14.052 1.00 83.06 320 GLY A N 1
ATOM 2539 C CA . GLY A 1 320 ? -8.069 6.808 12.778 1.00 83.06 320 GLY A CA 1
ATOM 2540 C C . GLY A 1 320 ? -6.801 7.655 12.829 1.00 83.06 320 GLY A C 1
ATOM 2541 O O . GLY A 1 320 ? -6.878 8.855 13.092 1.00 83.06 320 GLY A O 1
ATOM 2542 N N . LEU A 1 321 ? -5.640 7.058 12.554 1.00 79.94 321 LEU A N 1
ATOM 2543 C CA . LEU A 1 321 ? -4.363 7.769 12.486 1.00 79.94 321 LEU A CA 1
ATOM 2544 C C . LEU A 1 321 ? -4.033 8.131 11.034 1.00 79.94 321 LEU A C 1
ATOM 2546 O O . LEU A 1 321 ? -3.738 7.265 10.208 1.00 79.94 321 LEU A O 1
ATOM 2550 N N . LEU A 1 322 ? -4.062 9.425 10.723 1.00 72.44 322 LEU A N 1
ATOM 2551 C CA . LEU A 1 322 ? -3.649 9.977 9.437 1.00 72.44 322 LEU A CA 1
ATOM 2552 C C . LEU A 1 322 ? -2.238 10.549 9.568 1.00 72.44 322 LEU A C 1
ATOM 2554 O O . LEU A 1 322 ? -2.037 11.607 10.164 1.00 72.44 322 LEU A O 1
ATOM 2558 N N . VAL A 1 323 ? -1.250 9.853 9.008 1.00 63.66 323 VAL A N 1
ATOM 2559 C CA . VAL A 1 323 ? 0.138 10.326 8.995 1.00 63.66 323 VAL A CA 1
ATOM 2560 C C . VAL A 1 323 ? 0.426 10.960 7.634 1.00 63.66 323 VAL A C 1
ATOM 2562 O O . VAL A 1 323 ? 0.444 10.272 6.617 1.00 63.66 323 VAL A O 1
ATOM 2565 N N . TYR A 1 324 ? 0.632 12.277 7.601 1.00 49.16 324 TYR A N 1
ATOM 2566 C CA . TYR A 1 324 ? 0.917 13.027 6.375 1.00 49.16 324 TYR A CA 1
ATOM 2567 C C . TYR A 1 324 ? 2.405 13.369 6.265 1.00 49.16 324 TYR A C 1
ATOM 2569 O O . TYR A 1 324 ? 3.018 13.892 7.195 1.00 49.16 324 TYR A O 1
ATOM 2577 N N . SER A 1 325 ? 2.987 13.177 5.086 1.00 37.00 325 SER A N 1
ATOM 2578 C CA . SER A 1 325 ? 4.105 13.999 4.608 1.00 37.00 325 SER A CA 1
ATOM 2579 C C . SER A 1 325 ? 3.548 15.352 4.161 1.00 37.00 325 SER A C 1
ATOM 2581 O O . SER A 1 325 ? 2.540 15.385 3.460 1.00 37.00 325 SER A O 1
ATOM 2583 N N . HIS A 1 326 ? 4.176 16.460 4.552 1.00 34.91 326 HIS A N 1
ATOM 2584 C CA . HIS A 1 326 ? 3.737 17.836 4.282 1.00 34.91 326 HIS A CA 1
ATOM 2585 C C . HIS A 1 326 ? 2.961 18.091 2.970 1.00 34.91 326 HIS A C 1
ATOM 2587 O O . HIS A 1 326 ? 3.502 17.931 1.880 1.00 34.91 326 HIS A O 1
ATOM 2593 N N . ASN A 1 327 ? 1.727 18.592 3.127 1.00 30.34 327 ASN A N 1
ATOM 2594 C CA . ASN A 1 327 ? 1.1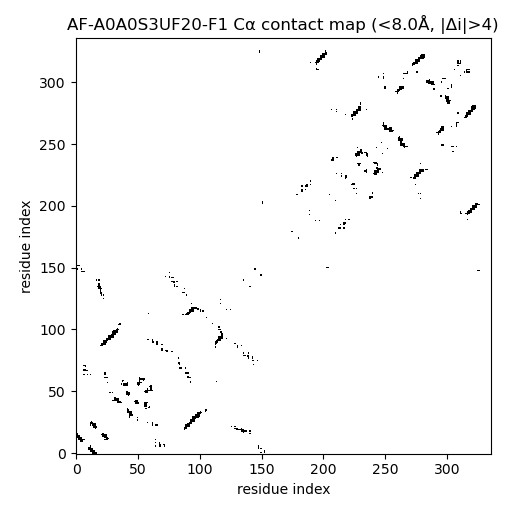39 19.816 2.537 1.00 30.34 327 ASN A CA 1
ATOM 2595 C C . ASN A 1 327 ? -0.374 19.663 2.306 1.00 30.34 327 ASN A C 1
ATOM 2597 O O . ASN A 1 327 ? -0.829 19.721 1.172 1.00 30.34 327 ASN A O 1
ATOM 2601 N N . CYS A 1 328 ? -1.163 19.505 3.372 1.00 26.86 328 CYS A N 1
ATOM 2602 C CA . CYS A 1 328 ? -2.588 19.863 3.389 1.00 26.86 328 CYS A CA 1
ATOM 2603 C C . CYS A 1 328 ? -3.053 19.973 4.848 1.00 26.86 328 CYS A C 1
ATOM 2605 O O . CYS A 1 328 ? -3.361 18.978 5.494 1.00 26.86 328 CYS A O 1
ATOM 2607 N N . LEU A 1 329 ? -3.070 21.195 5.378 1.00 29.50 329 LEU A N 1
ATOM 2608 C CA . LEU A 1 329 ? -3.819 21.539 6.583 1.00 29.50 329 LEU A CA 1
ATOM 2609 C C . LEU A 1 329 ? -5.262 21.806 6.157 1.00 29.50 329 LEU A C 1
ATOM 2611 O O . LEU A 1 329 ? -5.491 22.721 5.374 1.00 29.50 329 LEU A O 1
ATOM 2615 N N . ASN A 1 330 ? -6.206 21.019 6.669 1.00 29.89 330 ASN A N 1
ATOM 2616 C CA . ASN A 1 330 ? -7.501 21.508 7.137 1.00 29.89 330 ASN A CA 1
ATOM 2617 C C . ASN A 1 330 ? -8.124 20.450 8.055 1.00 29.89 330 ASN A C 1
ATOM 2619 O O . ASN A 1 330 ? -8.346 19.310 7.656 1.00 29.89 330 ASN A O 1
ATOM 2623 N N . LEU A 1 331 ? -8.375 20.857 9.300 1.00 31.47 331 LEU A N 1
ATOM 2624 C CA . LEU A 1 331 ? -9.170 20.124 10.279 1.00 31.47 331 LEU A CA 1
ATOM 2625 C C . LEU A 1 331 ? -10.584 19.912 9.722 1.00 31.47 331 LEU A C 1
ATOM 2627 O O . LEU A 1 331 ? -11.285 20.884 9.445 1.00 31.47 331 LEU A O 1
ATOM 2631 N N . LEU A 1 332 ? -11.015 18.657 9.606 1.00 29.92 332 LEU A N 1
ATOM 2632 C CA . LEU A 1 332 ? -12.428 18.312 9.483 1.00 29.92 332 LEU A CA 1
ATOM 2633 C C . LEU A 1 332 ? -12.883 17.730 10.820 1.00 29.92 332 LEU A C 1
ATOM 2635 O O . LEU A 1 332 ? -12.657 16.559 11.110 1.00 29.92 332 LEU A O 1
ATOM 2639 N N . HIS A 1 333 ? -13.534 18.564 11.630 1.00 29.83 333 HIS A N 1
ATOM 2640 C CA . HIS A 1 333 ? -14.519 18.067 12.583 1.00 29.83 333 HIS A CA 1
ATOM 2641 C C . HIS A 1 333 ? -15.745 17.652 11.770 1.00 29.83 333 HIS A C 1
ATOM 2643 O O . HIS A 1 333 ? -16.444 18.505 11.224 1.00 29.83 333 HIS A O 1
ATOM 2649 N N . VAL A 1 334 ? -15.999 16.349 11.670 1.00 27.97 334 VAL A N 1
ATOM 2650 C CA . VAL A 1 334 ? -17.310 15.857 11.246 1.00 27.97 334 VAL A CA 1
ATOM 2651 C C . VAL A 1 334 ? -18.195 15.914 12.485 1.00 27.97 334 VAL A C 1
ATOM 2653 O O . VAL A 1 334 ? -18.099 15.054 13.355 1.00 27.97 334 VAL A O 1
ATOM 2656 N N . GLN A 1 335 ? -18.985 16.982 12.611 1.00 27.00 335 GLN A N 1
ATOM 2657 C CA . GLN A 1 335 ? -20.141 16.965 13.503 1.00 27.00 335 GLN A CA 1
ATOM 2658 C C . GLN A 1 335 ? -21.249 16.143 12.835 1.00 27.00 335 GLN A C 1
ATOM 2660 O O . GLN A 1 335 ? -21.454 16.250 11.625 1.00 27.00 335 GLN A O 1
ATOM 2665 N N . SER A 1 336 ? -21.869 15.297 13.656 1.00 32.22 336 SER A N 1
ATOM 2666 C CA . SER A 1 336 ? -22.955 14.349 13.369 1.00 32.22 336 SER A CA 1
ATOM 2667 C C . SER A 1 336 ? -24.114 14.906 12.555 1.00 32.22 336 SER A C 1
ATOM 2669 O O . SER A 1 336 ? -24.539 16.039 12.887 1.00 32.22 336 SER A O 1
#

Foldseek 3Di:
DFAFFDFQHDTFGDWDDDQFAIEGEDEAADAAEWQDDQQAWIAHPVGDTAACVPHRHVNVNQVVVLVRVQVLLCPFDAPVNDHDDSLRYAYEYEYQYYYDYDPVSDPPVNSSGYYYYYPVCVVVVVVVDGHPPGGHDPRRVVSSCLSSLTADDDDPDDDPPDDDDDDDDDDPDDDDPVCPVVLVVLLVVLVDLDAEAEAEAAPPRQVLVVLVSSCVSLVVVVAAEAEEECAPVRQVPRPDNHYHLCVQFWDPAFDQDPQATETATDAAPGDLRYEYEYEQLVVAFQDQQDDPHYAYHPSGSVVSSCVNQVSPPGSYHYYYYHYDSDDDDDDDDPDD

Radius of gyration: 23.44 Å; Cα contacts (8 Å, |Δi|>4): 562; chains: 1; bounding box: 54×48×61 Å

Sequence (336 aa):
MLGNFYCQGREIDAAIIQKNSITIIDFKNYGGQIRFFENGPWYTDQGAEIRGGSDINPFIQIRKNRRALHEFLQKLRFPSHYQPHWNHTFGLVIFHQSIAFDECQIPHNLATWFHVVEIDHAAERVSQITAGQMNLTDRDMDAIVSALAIALYVPAGSPRKAASPQQDRSDPGELPEVFQSTIAQIRAFLNSDERLLVVISMIATGLDVMLESISAAAIEQGRNCSILGPNRRIANQYGVEARSIYTAIYSGNPKLKHNQFVFDLAPNHDTENHLYVLGDAYLVSDTPFETDRLRYGSGQLLGDLLNFINVTLSLHQFVGLLVYSHNCLNLLHVQS

Solvent-accessible surface area (backbone atoms only — not comparable to full-atom values): 19515 Å² total; per-residue (Å²): 116,48,64,70,43,67,41,84,93,39,84,37,57,26,34,39,75,50,48,28,26,36,36,37,36,44,80,41,90,52,52,46,42,52,46,79,45,85,93,40,66,20,33,31,78,88,68,48,74,44,61,18,82,96,32,66,15,51,65,51,33,42,55,52,50,48,50,28,47,50,59,51,48,64,72,52,86,39,83,82,67,65,74,78,54,77,81,42,47,32,31,36,38,36,19,71,32,68,61,50,67,65,71,82,66,47,56,74,84,48,53,78,40,46,48,77,41,29,53,90,54,38,68,61,53,56,73,69,59,66,28,98,86,46,74,52,48,74,67,34,51,48,48,52,43,60,73,56,55,60,76,84,86,74,76,96,67,74,82,82,70,77,89,78,82,87,79,74,87,72,71,96,72,73,76,58,73,83,47,52,62,54,52,50,49,48,57,50,47,76,73,44,93,63,34,74,46,76,47,78,46,54,68,88,59,59,59,47,59,50,54,50,50,52,45,50,56,34,46,78,70,74,28,49,72,45,44,29,12,71,36,59,75,57,11,70,67,45,84,52,87,43,40,16,45,65,75,69,44,33,40,95,68,62,42,82,52,97,81,19,37,35,21,44,65,36,85,73,83,74,61,61,54,27,37,39,36,31,46,59,37,79,76,55,50,64,63,77,54,68,51,89,56,40,32,48,59,87,20,24,58,44,58,49,50,50,59,48,58,30,48,88,85,47,68,22,31,38,38,36,30,34,67,41,59,95,85,80,89,76,92,77,82,82,77,132

Mean predicted aligned error: 17.56 Å

pLDDT: mean 77.14, std 17.05, range [24.52, 94.56]

Nearest PDB structures (foldseek):
  7lcc-assembly1_A  TM=6.592E-01  e=6.533E-03  synthetic construct
  6dgd-assembly1_A  TM=4.634E-01  e=5.778E-01  Klebsiella pneumoniae
  7dy2-assembly1_A  TM=2.990E-01  e=2.167E+00  Synechococcus elongatus PCC 7942 = FACHB-805